Protein AF-A0A160PMU8-F1 (afdb_monomer)

Secondary structure (DSSP, 8-state):
-HHHHHHHHHTHHHHHHHHHHHHHTHHHHHHHHHHHHHHHHHHHHHHHHHHHHTTPPP-BS-------------TTTS-HHHHHHHHHHTHHHHHHHHHHHIIIIIIIIIISGGGG-HHHHHHHHHHHHHHHHHTTGGGTTTBHHHHHHHHHHHHHHHHHHHHH--THHHHHHHHHHHHHHHHHHHHHHHHHHHHHHHHHHHHHHHH------SS----------------------------

Mean predicted aligned error: 11.92 Å

Radius of gyration: 29.4 Å; Cα contacts (8 Å, |Δi|>4): 164; chains: 1; bounding box: 79×41×83 Å

Nearest PDB structures (foldseek):
  8omv-assembly1_A  TM=1.813E-01  e=9.917E+00  Homo sapiens

InterPro domains:
  IPR003675 CAAX prenyl protease 2/Lysostaphin resistance protein A-like domain [PF02517] (86-179)
  IPR052710 CAAX motif-specific protease [PTHR36435] (7-180)

Organism: NCBI:txid2506452

Structure (mmCIF, N/CA/C/O backbone):
data_AF-A0A160PMU8-F1
#
_entry.id   AF-A0A160PMU8-F1
#
loop_
_atom_site.group_PDB
_atom_site.id
_atom_site.type_symbol
_atom_site.label_atom_id
_atom_site.label_alt_id
_atom_site.label_comp_id
_atom_site.label_asym_id
_atom_site.label_entity_id
_atom_site.label_seq_id
_atom_site.pdbx_PDB_ins_code
_atom_site.Cartn_x
_atom_site.Cartn_y
_atom_site.Cartn_z
_atom_site.occupancy
_atom_site.B_iso_or_equiv
_atom_site.auth_seq_id
_atom_site.auth_comp_id
_atom_site.auth_asym_id
_atom_site.auth_atom_id
_atom_site.pdbx_PDB_model_num
ATOM 1 N N . MET A 1 1 ? 9.864 12.099 2.001 1.00 70.19 1 MET A N 1
ATOM 2 C CA . MET A 1 1 ? 10.488 11.255 3.054 1.00 70.19 1 MET A CA 1
ATOM 3 C C . MET A 1 1 ? 10.560 11.929 4.426 1.00 70.19 1 MET A C 1
ATOM 5 O O . MET A 1 1 ? 10.177 11.287 5.393 1.00 70.19 1 MET A O 1
ATOM 9 N N . ILE A 1 2 ? 10.971 13.202 4.538 1.00 81.88 2 ILE A N 1
ATOM 10 C CA . ILE A 1 2 ? 11.069 13.923 5.831 1.00 81.88 2 ILE A CA 1
ATOM 11 C C . ILE A 1 2 ? 9.730 13.950 6.590 1.00 81.88 2 ILE A C 1
ATOM 13 O O . ILE A 1 2 ? 9.675 13.537 7.745 1.00 81.88 2 ILE A O 1
ATOM 17 N N . ILE A 1 3 ? 8.638 14.343 5.921 1.00 83.06 3 ILE A N 1
ATOM 18 C CA . ILE A 1 3 ? 7.283 14.354 6.509 1.00 83.06 3 ILE A CA 1
ATOM 19 C C . ILE A 1 3 ? 6.892 12.959 7.018 1.00 83.06 3 ILE A C 1
ATOM 21 O O . ILE A 1 3 ? 6.375 12.823 8.122 1.00 83.06 3 ILE A O 1
ATOM 25 N N . GLY A 1 4 ? 7.209 11.911 6.252 1.00 80.75 4 GLY A N 1
ATOM 26 C CA . GLY A 1 4 ? 6.973 10.527 6.658 1.00 80.75 4 GLY A CA 1
ATOM 27 C C . GLY A 1 4 ? 7.723 10.138 7.925 1.00 80.75 4 GLY A C 1
ATOM 28 O O . GLY A 1 4 ? 7.126 9.571 8.835 1.00 80.75 4 GLY A O 1
ATOM 29 N N . GLY A 1 5 ? 9.003 10.505 8.025 1.00 84.81 5 GLY A N 1
ATOM 30 C CA . GLY A 1 5 ? 9.801 10.279 9.231 1.00 84.81 5 GLY A CA 1
ATOM 31 C C . GLY A 1 5 ? 9.221 10.982 10.460 1.00 84.81 5 GLY A C 1
ATOM 32 O O . GLY A 1 5 ? 9.112 10.370 11.522 1.00 84.81 5 GLY A O 1
ATOM 33 N N . ILE A 1 6 ? 8.775 12.233 10.302 1.00 87.50 6 ILE A N 1
ATOM 34 C CA . ILE A 1 6 ? 8.126 13.002 11.374 1.00 87.50 6 ILE A CA 1
ATOM 35 C C . ILE A 1 6 ? 6.829 12.318 11.821 1.00 87.50 6 ILE A C 1
ATOM 37 O O . ILE A 1 6 ? 6.622 12.117 13.016 1.00 87.50 6 ILE A O 1
ATOM 41 N N . LEU A 1 7 ? 5.969 11.913 10.882 1.00 86.06 7 LEU A N 1
ATOM 42 C CA . LEU A 1 7 ? 4.715 11.230 11.208 1.00 86.06 7 LEU A CA 1
ATOM 43 C C . LEU A 1 7 ? 4.971 9.887 11.904 1.00 86.06 7 LEU A C 1
ATOM 45 O O . LEU A 1 7 ? 4.382 9.618 12.949 1.00 86.06 7 LEU A O 1
ATOM 49 N N . ILE A 1 8 ? 5.900 9.071 11.405 1.00 85.69 8 ILE A N 1
ATOM 50 C CA . ILE A 1 8 ? 6.266 7.804 12.056 1.00 85.69 8 ILE A CA 1
ATOM 51 C C . ILE A 1 8 ? 6.760 8.049 13.486 1.00 85.69 8 ILE A C 1
ATOM 53 O O . ILE A 1 8 ? 6.377 7.314 14.398 1.00 85.69 8 ILE A O 1
ATOM 57 N N . TYR A 1 9 ? 7.565 9.092 13.705 1.00 90.06 9 TYR A N 1
ATOM 58 C CA . TYR A 1 9 ? 8.041 9.459 15.036 1.00 90.06 9 TYR A CA 1
ATOM 59 C C . TYR A 1 9 ? 6.891 9.863 15.973 1.00 90.06 9 TYR A C 1
ATOM 61 O O . TYR A 1 9 ? 6.779 9.319 17.074 1.00 90.06 9 TYR A O 1
ATOM 69 N N . LEU A 1 10 ? 5.997 10.751 15.527 1.00 90.38 10 LEU A N 1
ATOM 70 C CA . LEU A 1 10 ? 4.861 11.236 16.324 1.00 90.38 10 LEU A CA 1
ATOM 71 C C . LEU A 1 10 ? 3.881 10.114 16.696 1.00 90.38 10 LEU A C 1
ATOM 73 O O . LEU A 1 10 ? 3.391 10.061 17.825 1.00 90.38 10 LEU A O 1
ATOM 77 N N . TYR A 1 11 ? 3.620 9.190 15.771 1.00 89.69 11 TYR A N 1
ATOM 78 C CA . TYR A 1 11 ? 2.691 8.073 15.975 1.00 89.69 11 TYR A CA 1
ATOM 79 C C . TYR A 1 11 ? 3.385 6.782 16.457 1.00 89.69 11 TYR A C 1
ATOM 81 O O . TYR A 1 11 ? 2.743 5.736 16.597 1.00 89.69 11 TYR A O 1
ATOM 89 N N . ALA A 1 12 ? 4.678 6.839 16.800 1.00 88.75 12 ALA A N 1
ATOM 90 C CA . ALA A 1 12 ? 5.438 5.695 17.305 1.00 88.75 12 ALA A CA 1
ATOM 91 C C . ALA A 1 12 ? 4.804 4.999 18.532 1.00 88.75 12 ALA A C 1
ATOM 93 O O . ALA A 1 12 ? 4.843 3.765 18.584 1.00 88.75 12 ALA A O 1
ATOM 94 N N . PRO A 1 13 ? 4.196 5.699 19.518 1.00 91.19 13 PRO A N 1
ATOM 95 C CA . PRO A 1 13 ? 3.558 5.037 20.660 1.00 91.19 13 PRO A CA 1
ATOM 96 C C . PRO A 1 13 ? 2.402 4.109 20.257 1.00 91.19 13 PRO A C 1
ATOM 98 O O . PRO A 1 13 ? 2.319 2.983 20.758 1.00 91.19 13 PRO A O 1
ATOM 101 N N . MET A 1 14 ? 1.559 4.543 19.314 1.00 88.94 14 MET A N 1
ATOM 102 C CA . MET A 1 14 ? 0.464 3.738 18.759 1.00 88.94 14 MET A CA 1
ATOM 103 C C . MET A 1 14 ? 1.021 2.483 18.082 1.00 88.94 14 MET A C 1
ATOM 105 O O . MET A 1 14 ? 0.626 1.363 18.423 1.00 88.94 14 MET A O 1
ATOM 109 N N . PHE A 1 15 ? 2.004 2.643 17.190 1.00 88.56 15 PHE A N 1
ATOM 110 C CA . PHE A 1 15 ? 2.629 1.502 16.524 1.00 88.56 15 PHE A CA 1
ATOM 111 C C . PHE A 1 15 ? 3.263 0.533 17.520 1.00 88.56 15 PHE A C 1
ATOM 113 O O . PHE A 1 15 ? 3.082 -0.675 17.387 1.00 88.56 15 PHE A O 1
ATOM 120 N N . ARG A 1 16 ? 3.947 1.015 18.563 1.00 92.81 16 ARG A N 1
ATOM 121 C CA . ARG A 1 16 ? 4.521 0.142 19.601 1.00 92.81 16 ARG A CA 1
ATOM 122 C C . ARG A 1 16 ? 3.448 -0.674 20.325 1.00 92.81 16 ARG A C 1
ATOM 124 O O . ARG A 1 16 ? 3.696 -1.845 20.612 1.00 92.81 16 ARG A O 1
ATOM 131 N N . ARG A 1 17 ? 2.275 -0.097 20.612 1.00 91.88 17 ARG A N 1
ATOM 132 C CA . ARG A 1 17 ? 1.152 -0.819 21.237 1.00 91.88 17 ARG A CA 1
ATOM 133 C C . ARG A 1 17 ? 0.637 -1.930 20.321 1.00 91.88 17 ARG A C 1
ATOM 135 O O . ARG A 1 17 ? 0.584 -3.085 20.740 1.00 91.88 17 ARG A O 1
ATOM 142 N N . HIS A 1 18 ? 0.329 -1.601 19.070 1.00 90.81 18 HIS A N 1
ATOM 143 C CA . HIS A 1 18 ? -0.175 -2.566 18.089 1.00 90.81 18 HIS A CA 1
ATOM 144 C C . HIS A 1 18 ? 0.861 -3.656 17.757 1.00 90.81 18 HIS A C 1
ATOM 146 O O . HIS A 1 18 ? 0.508 -4.820 17.563 1.00 90.81 18 HIS A O 1
ATOM 152 N N . TRP A 1 19 ? 2.151 -3.308 17.773 1.00 92.81 19 TRP A N 1
ATOM 153 C CA . TRP A 1 19 ? 3.257 -4.239 17.540 1.00 92.81 19 TRP A CA 1
ATOM 154 C C . TRP A 1 19 ? 3.366 -5.289 18.643 1.00 92.81 19 TRP A C 1
ATOM 156 O O . TRP A 1 19 ? 3.600 -6.463 18.365 1.00 92.81 19 TRP A O 1
ATOM 166 N N . ARG A 1 20 ? 3.175 -4.898 19.911 1.00 93.56 20 ARG A N 1
ATOM 167 C CA . ARG A 1 20 ? 3.167 -5.857 21.028 1.00 93.56 20 ARG A CA 1
ATOM 168 C C . ARG A 1 20 ? 2.036 -6.874 20.877 1.00 93.56 20 ARG A C 1
ATOM 170 O O . ARG A 1 20 ? 2.296 -8.061 21.042 1.00 93.56 20 ARG A O 1
ATOM 177 N N . ALA A 1 21 ? 0.837 -6.425 20.500 1.00 90.19 21 ALA A N 1
ATOM 178 C CA . ALA A 1 21 ? -0.295 -7.314 20.236 1.00 90.19 21 ALA A CA 1
ATOM 179 C C . ALA A 1 21 ? -0.007 -8.272 19.064 1.00 90.19 21 ALA A C 1
ATOM 181 O O . ALA A 1 21 ? -0.226 -9.476 19.173 1.00 90.19 21 ALA A O 1
ATOM 182 N N . LEU A 1 22 ? 0.586 -7.763 17.978 1.00 91.31 22 LEU A N 1
ATOM 183 C CA . LEU A 1 22 ? 1.010 -8.580 16.836 1.00 91.31 22 LEU A CA 1
ATOM 184 C C . LEU A 1 22 ? 2.014 -9.671 17.258 1.00 91.31 22 LEU A C 1
ATOM 186 O O . LEU A 1 22 ? 1.879 -10.835 16.882 1.00 91.31 22 LEU A O 1
ATOM 190 N N . LYS A 1 23 ? 3.003 -9.315 18.092 1.00 92.94 23 LYS A N 1
ATOM 191 C CA . LYS A 1 23 ? 4.029 -10.251 18.582 1.00 92.94 23 LYS A CA 1
ATOM 192 C C . LYS A 1 23 ? 3.492 -11.361 19.477 1.00 92.94 23 LYS A C 1
ATOM 194 O O . LYS A 1 23 ? 4.193 -12.361 19.618 1.00 92.94 23 LYS A O 1
ATOM 199 N N . GLN A 1 24 ? 2.335 -11.185 20.105 1.00 91.31 24 GLN A N 1
ATOM 200 C CA . GLN A 1 24 ? 1.717 -12.222 20.934 1.00 91.31 24 GLN A CA 1
ATOM 201 C C . GLN A 1 24 ? 1.036 -13.296 20.076 1.00 91.31 24 GLN A C 1
ATOM 203 O O . GLN A 1 24 ? 0.979 -14.453 20.476 1.00 91.31 24 GLN A O 1
ATOM 208 N N . ALA A 1 25 ? 0.596 -12.945 18.865 1.00 91.44 25 ALA A N 1
ATOM 209 C CA . ALA A 1 25 ? -0.113 -13.838 17.952 1.00 91.44 25 ALA A CA 1
ATOM 210 C C . ALA A 1 25 ? 0.603 -13.977 16.595 1.00 91.44 25 ALA A C 1
ATOM 212 O O . ALA A 1 25 ? -0.048 -13.955 15.553 1.00 91.44 25 ALA A O 1
ATOM 213 N N . ARG A 1 26 ? 1.940 -14.130 16.598 1.00 92.44 26 ARG A N 1
ATOM 214 C CA . ARG A 1 26 ? 2.779 -14.043 15.381 1.00 92.44 26 ARG A CA 1
ATOM 215 C C . ARG A 1 26 ? 2.293 -14.921 14.239 1.00 92.44 26 ARG A C 1
ATOM 217 O O . ARG A 1 26 ? 2.150 -14.415 13.142 1.00 92.44 26 ARG A O 1
ATOM 224 N N . LEU A 1 27 ? 1.993 -16.197 14.488 1.00 93.56 27 LEU A N 1
ATOM 225 C CA . LEU A 1 27 ? 1.575 -17.108 13.418 1.00 93.56 27 LEU A CA 1
ATOM 226 C C . LEU A 1 27 ? 0.247 -16.674 12.787 1.00 93.56 27 LEU A C 1
ATOM 228 O O . LEU A 1 27 ? 0.159 -16.542 11.572 1.00 93.56 27 LEU A O 1
ATOM 232 N N . LYS A 1 28 ? -0.767 -16.392 13.616 1.00 92.88 28 LYS A N 1
ATOM 233 C CA . LYS A 1 28 ? -2.076 -15.914 13.144 1.00 92.88 28 LYS A CA 1
ATOM 234 C C . LYS A 1 28 ? -1.937 -14.592 12.391 1.00 92.88 28 LYS A C 1
ATOM 236 O O . LYS A 1 28 ? -2.532 -14.428 11.334 1.00 92.88 28 LYS A O 1
ATOM 241 N N . ALA A 1 29 ? -1.120 -13.679 12.912 1.00 93.62 29 ALA A N 1
ATOM 242 C CA . ALA A 1 29 ? -0.837 -12.398 12.284 1.00 93.62 29 ALA A CA 1
ATOM 243 C C . ALA A 1 29 ? -0.113 -12.560 10.940 1.00 93.62 29 ALA A C 1
ATOM 245 O O . ALA A 1 29 ? -0.514 -11.936 9.968 1.00 93.62 29 ALA A O 1
ATOM 246 N N . THR A 1 30 ? 0.908 -13.415 10.856 1.00 94.69 30 THR A N 1
ATOM 247 C CA . THR A 1 30 ? 1.642 -13.686 9.613 1.00 94.69 30 THR A CA 1
ATOM 248 C C . THR A 1 30 ? 0.736 -14.311 8.562 1.00 94.69 30 THR A C 1
ATOM 250 O O . THR A 1 30 ? 0.715 -13.830 7.433 1.00 94.69 30 THR A O 1
ATOM 253 N N . VAL A 1 31 ? -0.050 -15.329 8.927 1.00 96.25 31 VAL A N 1
ATOM 254 C CA . VAL A 1 31 ? -1.027 -15.940 8.012 1.00 96.25 31 VAL A CA 1
ATOM 255 C C . VAL A 1 31 ? -2.011 -14.888 7.517 1.00 96.25 31 VAL A C 1
ATOM 257 O O . VAL A 1 31 ? -2.265 -14.811 6.321 1.00 96.25 31 VAL A O 1
ATOM 260 N N . LEU A 1 32 ? -2.514 -14.039 8.414 1.00 96.00 32 LEU A N 1
ATOM 261 C CA . LEU A 1 32 ? -3.456 -12.996 8.043 1.00 96.00 32 LEU A CA 1
ATOM 262 C C . LEU A 1 32 ? -2.838 -11.933 7.126 1.00 96.00 32 LEU A C 1
ATOM 264 O O . LEU A 1 32 ? -3.484 -11.507 6.177 1.00 96.00 32 LEU A O 1
ATOM 268 N N . VAL A 1 33 ? -1.591 -11.531 7.371 1.00 96.94 33 VAL A N 1
ATOM 269 C CA . VAL A 1 33 ? -0.872 -10.583 6.510 1.00 96.94 33 VAL A CA 1
ATOM 270 C C . VAL A 1 33 ? -0.660 -11.166 5.114 1.00 96.94 33 VAL A C 1
ATOM 272 O O . VAL A 1 33 ? -0.931 -10.490 4.126 1.00 96.94 33 VAL A O 1
ATOM 275 N N . VAL A 1 34 ? -0.216 -12.421 5.014 1.00 96.94 34 VAL A N 1
ATOM 276 C CA . VAL A 1 34 ? 0.025 -13.072 3.717 1.00 96.94 34 VAL A CA 1
ATOM 277 C C . VAL A 1 34 ? -1.290 -13.303 2.974 1.00 96.94 34 VAL A C 1
ATOM 279 O O . VAL A 1 34 ? -1.419 -12.898 1.821 1.00 96.94 34 VAL A O 1
ATOM 282 N N . ALA A 1 35 ? -2.290 -13.891 3.635 1.00 96.94 35 ALA A N 1
ATOM 283 C CA . ALA A 1 35 ? -3.609 -14.112 3.046 1.00 96.94 35 ALA A CA 1
ATOM 284 C C . ALA A 1 35 ? -4.276 -12.789 2.649 1.00 96.94 35 ALA A C 1
ATOM 286 O O . ALA A 1 35 ? -4.898 -12.699 1.597 1.00 96.94 35 ALA A O 1
ATOM 287 N N . GLY A 1 36 ? -4.102 -11.750 3.463 1.00 96.56 36 GLY A N 1
ATOM 288 C CA . GLY A 1 36 ? -4.593 -10.411 3.190 1.00 96.56 36 GLY A CA 1
ATOM 289 C C . GLY A 1 36 ? -3.922 -9.752 1.985 1.00 96.56 36 GLY A C 1
ATOM 290 O O . GLY A 1 36 ? -4.615 -9.150 1.171 1.00 96.56 36 GLY A O 1
ATOM 291 N N . ALA A 1 37 ? -2.604 -9.898 1.826 1.00 96.44 37 ALA A N 1
ATOM 292 C CA . ALA A 1 37 ? -1.881 -9.399 0.654 1.00 96.44 37 ALA A CA 1
ATOM 293 C C . ALA A 1 37 ? -2.289 -10.137 -0.633 1.00 96.44 37 ALA A C 1
ATOM 295 O O . ALA A 1 37 ? -2.508 -9.506 -1.665 1.00 96.44 37 ALA A O 1
ATOM 296 N N . ILE A 1 38 ? -2.468 -11.461 -0.563 1.00 96.88 38 ILE A N 1
ATOM 297 C CA . ILE A 1 38 ? -3.018 -12.252 -1.676 1.00 96.88 38 ILE A CA 1
ATOM 298 C C . ILE A 1 38 ? -4.448 -11.791 -1.993 1.00 96.88 38 ILE A C 1
ATOM 300 O O . ILE A 1 38 ? -4.779 -11.555 -3.151 1.00 96.88 38 ILE A O 1
ATOM 304 N N . GLY A 1 39 ? -5.282 -11.606 -0.967 1.00 96.88 39 GLY A N 1
ATOM 305 C CA . GLY A 1 39 ? -6.641 -11.090 -1.110 1.00 96.88 39 GLY A CA 1
ATOM 306 C C . GLY A 1 39 ? -6.680 -9.712 -1.770 1.00 96.88 39 GLY A C 1
ATOM 307 O O . GLY A 1 39 ? -7.529 -9.477 -2.624 1.00 96.88 39 GLY A O 1
ATOM 308 N N . LEU A 1 40 ? -5.729 -8.831 -1.446 1.00 96.38 40 LEU A N 1
ATOM 309 C CA . LEU A 1 40 ? -5.592 -7.515 -2.071 1.00 96.38 40 LEU A CA 1
ATOM 310 C C . LEU A 1 40 ? -5.356 -7.633 -3.581 1.00 96.38 40 LEU A C 1
ATOM 312 O O . LEU A 1 40 ? -6.044 -6.980 -4.362 1.00 96.38 40 LEU A O 1
ATOM 316 N N . GLN A 1 41 ? -4.437 -8.512 -3.988 1.00 96.00 41 GLN A N 1
ATOM 317 C CA . GLN A 1 41 ? -4.166 -8.784 -5.400 1.00 96.00 41 GLN A CA 1
ATOM 318 C C . GLN A 1 41 ? -5.379 -9.383 -6.111 1.00 96.00 41 GLN A C 1
ATOM 320 O O . GLN A 1 41 ? -5.746 -8.921 -7.187 1.00 96.00 41 GLN A O 1
ATOM 325 N N . ILE A 1 42 ? -6.052 -10.355 -5.493 1.00 97.38 42 ILE A N 1
ATOM 326 C CA . ILE A 1 42 ? -7.264 -10.965 -6.055 1.00 97.38 42 ILE A CA 1
ATOM 327 C C . ILE A 1 42 ? -8.354 -9.911 -6.271 1.00 97.38 42 ILE A C 1
ATOM 329 O O . ILE A 1 42 ? -8.932 -9.852 -7.353 1.00 97.38 42 ILE A O 1
ATOM 333 N N . VAL A 1 43 ? -8.614 -9.051 -5.281 1.00 97.81 43 VAL A N 1
ATOM 334 C CA . VAL A 1 43 ? -9.616 -7.980 -5.396 1.00 97.81 43 VAL A CA 1
ATOM 335 C C . VAL A 1 43 ? -9.274 -7.032 -6.542 1.00 97.81 43 VAL A C 1
ATOM 337 O O . VAL A 1 43 ? -10.142 -6.742 -7.362 1.00 97.81 43 VAL A O 1
ATOM 340 N N . ILE A 1 44 ? -8.018 -6.591 -6.641 1.00 95.44 44 ILE A N 1
ATOM 341 C CA . ILE A 1 44 ? -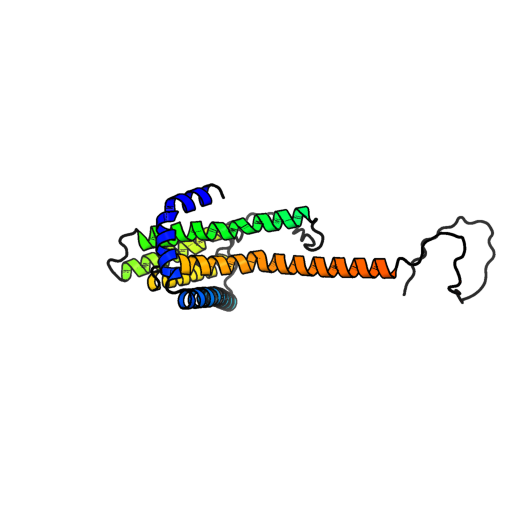7.576 -5.703 -7.724 1.00 95.44 44 ILE A CA 1
ATOM 342 C C . ILE A 1 44 ? -7.792 -6.366 -9.091 1.00 95.44 44 ILE A C 1
ATOM 344 O O . ILE A 1 44 ? -8.325 -5.724 -9.994 1.00 95.44 44 ILE A O 1
ATOM 348 N N . GLN A 1 45 ? -7.420 -7.639 -9.242 1.00 96.81 45 GLN A N 1
ATOM 349 C CA . GLN A 1 45 ? -7.569 -8.365 -10.507 1.00 96.81 45 GLN A CA 1
ATOM 350 C C . GLN A 1 45 ? -9.035 -8.595 -10.881 1.00 96.81 45 GLN A C 1
ATOM 352 O O . GLN A 1 45 ? -9.399 -8.430 -12.041 1.00 96.81 45 GLN A O 1
ATOM 357 N N . ILE A 1 46 ? -9.894 -8.920 -9.909 1.00 97.94 46 ILE A N 1
ATOM 358 C CA . ILE A 1 46 ? -11.335 -9.074 -10.146 1.00 97.94 46 ILE A CA 1
ATOM 359 C C . ILE A 1 46 ? -11.942 -7.751 -10.605 1.00 97.94 46 ILE A C 1
ATOM 361 O O . ILE A 1 46 ? -12.673 -7.731 -11.589 1.00 97.94 46 ILE A O 1
ATOM 365 N N . VAL A 1 47 ? -11.639 -6.643 -9.922 1.00 97.44 47 VAL A N 1
ATOM 366 C CA . VAL A 1 47 ? -12.189 -5.330 -10.288 1.00 97.44 47 VAL A CA 1
ATOM 367 C C . VAL A 1 47 ? -11.736 -4.927 -11.689 1.00 97.44 47 VAL A C 1
ATOM 369 O O . VAL A 1 47 ? -12.570 -4.499 -12.481 1.00 97.44 47 VAL A O 1
ATOM 372 N N . ARG A 1 48 ? -10.456 -5.137 -12.026 1.00 95.12 48 ARG A N 1
ATOM 373 C CA . ARG A 1 48 ? -9.940 -4.911 -13.386 1.00 95.12 48 ARG A CA 1
ATOM 374 C C . ARG A 1 48 ? -10.678 -5.766 -14.417 1.00 95.12 48 ARG A C 1
ATOM 376 O O . ARG A 1 48 ? -11.226 -5.219 -15.361 1.00 95.12 48 ARG A O 1
ATOM 383 N N . ALA A 1 49 ? -10.801 -7.072 -14.179 1.00 96.31 49 ALA A N 1
ATOM 384 C CA . ALA A 1 49 ? -11.501 -7.978 -15.089 1.00 96.31 49 ALA A CA 1
ATOM 385 C C . ALA A 1 49 ? -12.980 -7.599 -15.291 1.00 96.31 49 ALA A C 1
ATOM 387 O O . ALA A 1 49 ? -13.499 -7.701 -16.400 1.00 96.31 49 ALA A O 1
ATOM 388 N N . VAL A 1 50 ? -13.662 -7.141 -14.236 1.00 96.94 50 VAL A N 1
ATOM 389 C CA . VAL A 1 50 ? -15.044 -6.645 -14.328 1.00 96.94 50 VAL A CA 1
ATOM 390 C C . VAL A 1 50 ? -15.106 -5.363 -15.154 1.00 96.94 50 VAL A C 1
ATOM 392 O O . VAL A 1 50 ? -15.975 -5.241 -16.010 1.00 96.94 50 VAL A O 1
ATOM 395 N N . MET A 1 51 ? -14.196 -4.416 -14.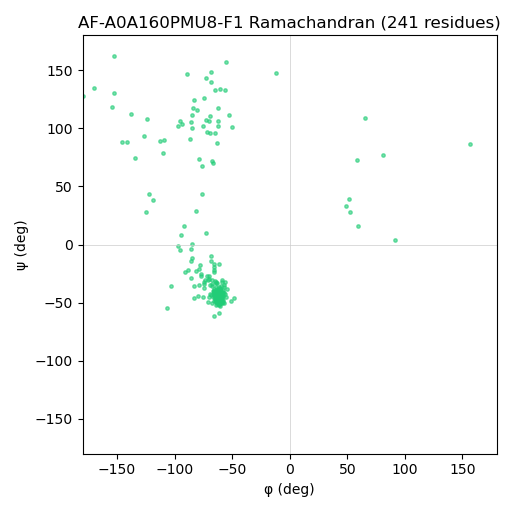930 1.00 95.25 51 MET A N 1
ATOM 396 C CA . MET A 1 51 ? -14.143 -3.175 -15.707 1.00 95.25 51 MET A CA 1
ATOM 397 C C . MET A 1 51 ? -13.855 -3.431 -17.189 1.00 95.25 51 MET A C 1
ATOM 399 O O . MET A 1 51 ? -14.528 -2.849 -18.039 1.00 95.25 51 MET A O 1
ATOM 403 N N . ASP A 1 52 ? -12.928 -4.340 -17.491 1.00 93.75 52 ASP A N 1
ATOM 404 C CA . ASP A 1 52 ? -12.602 -4.750 -18.859 1.00 93.75 52 ASP A CA 1
ATOM 405 C C . ASP A 1 52 ? -13.812 -5.415 -19.534 1.00 93.75 52 ASP A C 1
ATOM 407 O O . ASP A 1 52 ? -14.155 -5.092 -20.672 1.00 93.75 52 ASP A O 1
ATOM 411 N N . ALA A 1 53 ? -14.522 -6.294 -18.816 1.00 95.38 53 ALA A N 1
ATOM 412 C CA . ALA A 1 53 ? -15.747 -6.930 -19.305 1.00 95.38 53 ALA A CA 1
ATOM 413 C C . ALA A 1 53 ? -16.883 -5.922 -19.558 1.00 95.38 53 ALA A C 1
ATOM 415 O O . ALA A 1 53 ? -17.692 -6.117 -20.464 1.00 95.38 53 ALA A O 1
ATOM 416 N N . LEU A 1 54 ? -16.932 -4.843 -18.775 1.00 95.06 54 LEU A N 1
ATOM 417 C CA . LEU A 1 54 ? -17.872 -3.733 -18.943 1.00 95.06 54 LEU A CA 1
ATOM 418 C C . LEU A 1 54 ? -17.390 -2.680 -19.953 1.00 95.06 54 LEU A C 1
ATOM 420 O O . LEU A 1 54 ? -18.101 -1.700 -20.169 1.00 95.06 54 LEU A O 1
ATOM 424 N N . GLN A 1 55 ? -16.214 -2.873 -20.563 1.00 93.69 55 GLN A N 1
ATOM 425 C CA . GLN A 1 55 ? -15.602 -1.943 -21.516 1.00 93.69 55 GLN A CA 1
ATOM 426 C C . GLN A 1 55 ? -15.529 -0.511 -20.966 1.00 93.69 55 GLN A C 1
ATOM 428 O O . GLN A 1 55 ? -15.782 0.455 -21.688 1.00 93.69 55 GLN A O 1
ATOM 433 N N . VAL A 1 56 ? -15.216 -0.369 -19.672 1.00 90.00 56 VAL A N 1
ATOM 434 C CA . VAL A 1 56 ? -15.088 0.948 -19.037 1.00 90.00 56 VAL A CA 1
ATOM 435 C C . VAL A 1 56 ? -13.941 1.700 -19.724 1.00 90.00 56 VAL A C 1
ATOM 437 O O . VAL A 1 56 ? -12.805 1.229 -19.667 1.00 90.00 56 VAL A O 1
ATOM 440 N N . PRO A 1 57 ? -14.203 2.840 -20.389 1.00 86.81 57 PRO A N 1
ATOM 441 C CA . PRO A 1 57 ? -13.155 3.583 -21.074 1.00 86.81 57 PRO A CA 1
ATOM 442 C C . PRO A 1 57 ? -12.185 4.188 -20.056 1.00 86.81 57 PRO A C 1
ATOM 444 O O . PRO A 1 57 ? -12.591 4.580 -18.959 1.00 86.81 57 PRO A O 1
ATOM 447 N N . SER A 1 58 ? -10.912 4.309 -20.435 1.00 82.12 58 SER A N 1
ATOM 448 C CA . SER A 1 58 ? -9.967 5.125 -19.677 1.00 82.12 58 SER A CA 1
ATOM 449 C C . SER A 1 58 ? -10.405 6.587 -19.738 1.00 82.12 58 SER A C 1
ATOM 451 O O . SER A 1 58 ? -10.772 7.114 -20.791 1.00 82.12 58 SER A O 1
ATOM 453 N N . THR A 1 59 ? -10.410 7.246 -18.586 1.00 83.38 59 THR A N 1
ATOM 454 C CA . THR A 1 59 ? -10.883 8.627 -18.454 1.00 83.38 59 THR A CA 1
ATOM 455 C C . THR A 1 59 ? -9.791 9.437 -17.789 1.00 83.38 59 THR A C 1
ATOM 457 O O . THR A 1 59 ? -9.704 9.478 -16.560 1.00 83.38 59 THR A O 1
ATOM 460 N N . ASN A 1 60 ? -8.954 10.069 -18.608 1.00 82.56 60 ASN A N 1
ATOM 461 C CA . ASN A 1 60 ? -7.882 10.935 -18.137 1.00 82.56 60 ASN A CA 1
ATOM 462 C C . ASN A 1 60 ? -8.448 12.316 -17.792 1.00 82.56 60 ASN A C 1
ATOM 464 O O . ASN A 1 60 ? -8.948 13.028 -18.660 1.00 82.56 60 ASN A O 1
ATOM 468 N N . LEU A 1 61 ? -8.378 12.695 -16.515 1.00 77.75 61 LEU A N 1
ATOM 469 C CA . LEU A 1 61 ? -8.748 14.037 -16.044 1.00 77.75 61 LEU A CA 1
ATOM 470 C C . LEU A 1 61 ? -7.748 15.111 -16.490 1.00 77.75 61 LEU A C 1
ATOM 472 O O . LEU A 1 61 ? -8.113 16.279 -16.608 1.00 77.75 61 LEU A O 1
ATOM 476 N N . PHE A 1 62 ? -6.495 14.718 -16.716 1.00 74.06 62 PHE A N 1
ATOM 477 C CA . PHE A 1 62 ? -5.417 15.594 -17.152 1.00 74.06 62 PHE A CA 1
ATOM 478 C C . PHE A 1 62 ? -5.050 15.240 -18.592 1.00 74.06 62 PHE A C 1
ATOM 480 O O . PHE A 1 62 ? -4.070 14.548 -18.839 1.00 74.06 62 PHE A O 1
ATOM 487 N N . ASP A 1 63 ? -5.850 15.695 -19.555 1.00 65.00 63 ASP A N 1
ATOM 488 C CA . ASP A 1 63 ? -5.498 15.594 -20.976 1.00 65.00 63 ASP A CA 1
ATOM 489 C C . ASP A 1 63 ? -4.448 16.665 -21.321 1.00 65.00 63 ASP A C 1
ATOM 491 O O . ASP A 1 63 ? -4.716 17.668 -21.985 1.00 65.00 63 ASP A O 1
ATOM 495 N N . LEU A 1 64 ? -3.242 16.510 -20.765 1.00 64.81 64 LEU A N 1
ATOM 496 C CA . LEU A 1 64 ? -2.063 17.175 -21.298 1.00 64.81 64 LEU A CA 1
ATOM 497 C C . LEU A 1 64 ? -1.522 16.280 -22.407 1.00 64.81 64 LEU A C 1
ATOM 499 O O . LEU A 1 64 ? -0.892 15.258 -22.149 1.00 64.81 64 LEU A O 1
ATOM 503 N N . THR A 1 65 ? -1.743 16.694 -23.651 1.00 55.22 65 THR A N 1
ATOM 504 C CA . THR A 1 65 ? -1.102 16.118 -24.834 1.00 55.22 65 THR A CA 1
ATOM 505 C C . THR A 1 65 ? 0.399 16.427 -24.817 1.00 55.22 65 THR A C 1
ATOM 507 O O . THR A 1 65 ? 0.886 17.259 -25.585 1.00 55.22 65 THR A O 1
ATOM 510 N N . THR A 1 66 ? 1.159 15.795 -23.928 1.00 57.31 66 THR A N 1
ATOM 511 C CA . THR A 1 66 ? 2.611 15.695 -24.064 1.00 57.31 66 THR A CA 1
ATOM 512 C C . THR A 1 66 ? 2.896 14.495 -24.949 1.00 57.31 66 THR A C 1
ATOM 514 O O . THR A 1 66 ? 2.846 13.344 -24.521 1.00 57.31 66 THR A O 1
ATOM 517 N N . THR A 1 67 ? 3.165 14.769 -26.225 1.00 49.28 67 THR A N 1
ATOM 518 C CA . THR A 1 67 ? 3.795 13.826 -27.152 1.00 49.28 67 THR A CA 1
ATOM 519 C C . THR A 1 67 ? 5.234 13.574 -26.709 1.00 49.28 67 THR A C 1
ATOM 521 O O . THR A 1 67 ? 6.178 14.025 -27.355 1.00 49.28 67 THR A O 1
ATOM 524 N N . ASP A 1 68 ? 5.408 12.878 -25.592 1.00 55.75 68 ASP A N 1
ATOM 525 C CA . ASP A 1 68 ? 6.708 12.370 -25.196 1.00 55.75 68 ASP A CA 1
ATOM 526 C C . ASP A 1 68 ? 6.900 11.033 -25.900 1.00 55.75 68 ASP A C 1
ATOM 528 O O . ASP A 1 68 ? 6.210 10.045 -25.642 1.00 55.75 68 ASP A O 1
ATOM 532 N N . SER A 1 69 ? 7.832 11.005 -26.853 1.00 57.22 69 SER A N 1
ATOM 533 C CA . SER A 1 69 ? 8.341 9.752 -27.393 1.00 57.22 69 SER A CA 1
ATOM 534 C C . SER A 1 69 ? 8.792 8.894 -26.213 1.00 57.22 69 SER A C 1
ATOM 536 O O . SER A 1 69 ? 9.759 9.251 -25.536 1.00 57.22 69 SER A O 1
ATOM 538 N N . VAL A 1 70 ? 8.080 7.794 -25.956 1.00 59.19 70 VAL A N 1
ATOM 539 C CA . VAL A 1 70 ? 8.402 6.834 -24.899 1.00 59.19 70 VAL A CA 1
ATOM 540 C C . VAL A 1 70 ? 9.756 6.213 -25.231 1.00 59.19 70 VAL A C 1
ATOM 542 O O . VAL A 1 70 ? 9.855 5.180 -25.895 1.00 59.19 70 VAL A O 1
ATOM 545 N N . TYR A 1 71 ? 10.829 6.866 -24.790 1.00 57.81 71 TYR A N 1
ATOM 546 C CA . TYR A 1 71 ? 12.130 6.236 -24.692 1.00 57.81 71 TYR A CA 1
ATOM 547 C C . TYR A 1 71 ? 11.946 5.114 -23.680 1.00 57.81 71 TYR A C 1
ATOM 549 O O . TYR A 1 71 ? 11.754 5.367 -22.495 1.00 57.81 71 TYR A O 1
ATOM 557 N N . SER A 1 72 ? 11.913 3.878 -24.168 1.00 62.62 72 SER A N 1
ATOM 558 C CA . SER A 1 72 ? 11.939 2.685 -23.331 1.00 62.62 72 SER A CA 1
ATOM 559 C C . SER A 1 72 ? 13.413 2.376 -23.088 1.00 62.62 72 SER A C 1
ATOM 561 O O . SER A 1 72 ? 14.024 1.725 -23.939 1.00 62.62 72 SER A O 1
ATOM 563 N N . PRO A 1 73 ? 14.042 2.901 -22.015 1.00 66.50 73 PRO A N 1
ATOM 564 C CA . PRO A 1 73 ? 15.426 2.572 -21.730 1.00 66.50 73 PRO A CA 1
ATOM 565 C C . PRO A 1 73 ? 15.541 1.057 -21.613 1.00 66.50 73 PRO A C 1
ATOM 567 O O . PRO A 1 73 ? 14.750 0.427 -20.909 1.00 66.50 73 PRO A O 1
ATOM 570 N N . ASP A 1 74 ? 16.539 0.470 -22.271 1.00 75.75 74 ASP A N 1
ATOM 571 C CA . ASP A 1 74 ? 16.889 -0.916 -22.004 1.00 75.75 74 ASP A CA 1
ATOM 572 C C . ASP A 1 74 ? 17.336 -1.018 -20.537 1.00 75.75 74 ASP A C 1
ATOM 574 O O . ASP A 1 74 ? 18.444 -0.626 -20.153 1.00 75.75 74 ASP A O 1
ATOM 578 N N . LEU A 1 75 ? 16.430 -1.527 -19.700 1.00 74.12 75 LEU A N 1
ATOM 579 C CA . LEU A 1 75 ? 16.605 -1.678 -18.260 1.00 74.12 75 LEU A CA 1
ATOM 580 C C . LEU A 1 75 ? 17.780 -2.606 -17.925 1.00 74.12 75 LEU A C 1
ATOM 582 O O . LEU A 1 75 ? 18.269 -2.575 -16.793 1.00 74.12 75 LEU A O 1
ATOM 586 N N . THR A 1 76 ? 18.273 -3.409 -18.873 1.00 73.94 76 THR A N 1
ATOM 587 C CA . THR A 1 76 ? 19.467 -4.247 -18.686 1.00 73.94 76 THR A CA 1
ATOM 588 C C . THR A 1 76 ? 20.771 -3.468 -18.881 1.00 73.94 76 THR A C 1
ATOM 590 O O . THR A 1 76 ? 21.772 -3.809 -18.252 1.00 73.94 76 THR A O 1
ATOM 593 N N . MET A 1 77 ? 20.732 -2.352 -19.617 1.00 74.75 77 MET A N 1
ATOM 594 C CA . MET A 1 77 ? 21.892 -1.521 -19.971 1.00 74.75 77 MET A CA 1
ATOM 595 C C . MET A 1 77 ? 22.091 -0.299 -19.057 1.00 74.75 77 MET A C 1
ATOM 597 O O . MET A 1 77 ? 23.059 0.444 -19.211 1.00 74.75 77 MET A O 1
ATOM 601 N N . ILE A 1 78 ? 21.210 -0.074 -18.072 1.00 83.56 78 ILE A N 1
ATOM 602 C CA . ILE A 1 78 ? 21.407 0.994 -17.072 1.00 83.56 78 ILE A CA 1
ATOM 603 C C . ILE A 1 78 ? 22.707 0.730 -16.297 1.00 83.56 78 ILE A C 1
ATOM 605 O O . ILE A 1 78 ? 22.932 -0.386 -15.824 1.00 83.56 78 ILE A O 1
ATOM 609 N N . SER A 1 79 ? 23.538 1.754 -16.108 1.00 88.62 79 SER A N 1
ATOM 610 C CA . SER A 1 79 ? 24.764 1.659 -15.304 1.00 88.62 79 SER A CA 1
ATOM 611 C C . SER A 1 79 ? 24.490 1.154 -13.879 1.00 88.62 79 SER A C 1
ATOM 613 O O . SER A 1 79 ? 23.387 1.303 -13.352 1.00 88.62 79 SER A O 1
ATOM 615 N N . SER A 1 80 ? 25.495 0.590 -13.203 1.00 86.94 80 SER A N 1
ATOM 616 C CA . SER A 1 80 ? 25.348 0.145 -11.806 1.00 86.94 80 SER A CA 1
ATOM 617 C C . SER A 1 80 ? 24.911 1.279 -10.872 1.00 86.94 80 SER A C 1
ATOM 619 O O . SER A 1 80 ? 24.110 1.059 -9.966 1.00 86.94 80 SER A O 1
ATOM 621 N N . VAL A 1 81 ? 25.382 2.506 -11.132 1.00 90.44 81 VAL A N 1
ATOM 622 C CA . VAL A 1 81 ? 24.950 3.712 -10.410 1.00 90.44 81 VAL A CA 1
ATOM 623 C C . VAL A 1 81 ? 23.470 3.997 -10.674 1.00 90.44 81 VAL A C 1
ATOM 625 O O . VAL A 1 81 ? 22.718 4.205 -9.727 1.00 90.44 81 VAL A O 1
ATOM 628 N N . GLY A 1 82 ? 23.021 3.942 -11.932 1.00 89.56 82 GLY A N 1
ATOM 629 C CA . GLY A 1 82 ? 21.608 4.136 -12.269 1.00 89.56 82 GLY A CA 1
ATOM 630 C C . GLY A 1 82 ? 20.700 3.058 -11.666 1.00 89.56 82 GLY A C 1
ATOM 631 O O . GLY A 1 82 ? 19.629 3.375 -11.153 1.00 89.56 82 GLY A O 1
ATOM 632 N N . PHE A 1 83 ? 21.151 1.801 -11.633 1.00 88.62 83 PHE A N 1
ATOM 633 C CA . PHE A 1 83 ? 20.431 0.714 -10.967 1.00 88.62 83 PHE A CA 1
ATOM 634 C C . PHE A 1 83 ? 20.309 0.949 -9.454 1.00 88.62 83 PHE A C 1
ATOM 636 O O . PHE A 1 83 ? 19.227 0.784 -8.892 1.00 88.62 83 PHE A O 1
ATOM 643 N N . ALA A 1 84 ? 21.384 1.397 -8.796 1.00 90.31 84 ALA A N 1
ATOM 644 C CA . ALA A 1 84 ? 21.361 1.734 -7.373 1.00 90.31 84 ALA A CA 1
ATOM 645 C C . ALA A 1 84 ? 20.421 2.914 -7.065 1.00 90.31 84 ALA A C 1
ATOM 647 O O . ALA A 1 84 ? 19.662 2.857 -6.097 1.00 90.31 84 ALA A O 1
ATOM 648 N N . LEU A 1 85 ? 20.421 3.955 -7.904 1.00 91.56 85 LEU A N 1
ATOM 649 C CA . LEU A 1 85 ? 19.506 5.094 -7.767 1.00 91.56 85 LEU A CA 1
ATOM 650 C C . LEU A 1 85 ? 18.042 4.680 -7.959 1.00 91.56 85 LEU A C 1
ATOM 652 O O . LEU A 1 85 ? 17.182 5.108 -7.191 1.00 91.56 85 LEU A O 1
ATOM 656 N N . MET A 1 86 ? 17.758 3.805 -8.926 1.00 88.81 86 MET A N 1
ATOM 657 C CA . MET A 1 86 ? 16.420 3.249 -9.129 1.00 88.81 86 MET A CA 1
ATOM 658 C C . MET A 1 86 ? 15.970 2.419 -7.916 1.00 88.81 86 MET A C 1
ATOM 660 O O . MET A 1 86 ? 14.860 2.607 -7.421 1.00 88.81 86 MET A O 1
ATOM 664 N N . ALA A 1 87 ? 16.842 1.559 -7.379 1.00 90.06 87 ALA A N 1
ATOM 665 C CA . ALA A 1 87 ? 16.55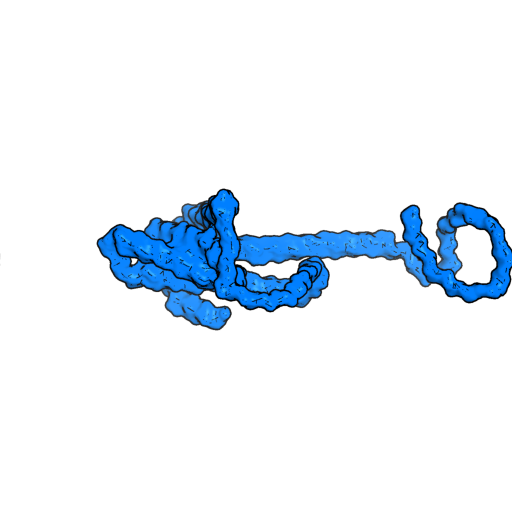6 0.794 -6.165 1.00 90.06 87 ALA A CA 1
ATOM 666 C C . ALA A 1 87 ? 16.283 1.701 -4.954 1.00 90.06 87 ALA A C 1
ATOM 668 O O . ALA A 1 87 ? 15.357 1.442 -4.184 1.00 90.06 87 ALA A O 1
ATOM 669 N N . PHE A 1 88 ? 17.039 2.792 -4.814 1.00 90.62 88 PHE A N 1
ATOM 670 C CA . PHE A 1 88 ? 16.797 3.798 -3.784 1.00 90.62 88 PHE A CA 1
ATOM 671 C C . PHE A 1 88 ? 15.442 4.498 -3.970 1.00 90.62 88 PHE A C 1
ATOM 673 O O . PHE A 1 88 ? 14.687 4.631 -3.006 1.00 90.62 88 PHE A O 1
ATOM 680 N N . ALA A 1 89 ? 15.087 4.885 -5.199 1.00 89.31 89 ALA A N 1
ATOM 681 C CA . ALA A 1 89 ? 13.795 5.505 -5.498 1.00 89.31 89 ALA A CA 1
ATOM 682 C C . ALA A 1 89 ? 12.608 4.591 -5.130 1.00 89.31 89 ALA A C 1
ATOM 684 O O . ALA A 1 89 ? 11.598 5.067 -4.602 1.00 89.31 89 ALA A O 1
ATOM 685 N N . MET A 1 90 ? 12.758 3.272 -5.301 1.00 89.81 90 MET A N 1
ATOM 686 C CA . MET A 1 90 ? 11.747 2.272 -4.927 1.00 89.81 90 MET A CA 1
ATOM 687 C C . MET A 1 90 ? 11.523 2.121 -3.410 1.00 89.81 90 MET A C 1
ATOM 689 O O . MET A 1 90 ? 10.548 1.493 -2.991 1.00 89.81 90 MET A O 1
ATOM 693 N N . LEU A 1 91 ? 12.352 2.726 -2.552 1.00 89.25 91 LEU A N 1
ATOM 694 C CA . LEU A 1 91 ? 12.077 2.780 -1.110 1.00 89.25 91 LEU A CA 1
ATOM 695 C C . LEU A 1 91 ? 10.918 3.728 -0.775 1.00 89.25 91 LEU A C 1
ATOM 697 O O . LEU A 1 91 ? 10.241 3.532 0.236 1.00 89.25 91 LEU A O 1
ATOM 701 N N . SER A 1 92 ? 10.679 4.745 -1.609 1.00 89.19 92 SER A N 1
ATOM 702 C CA . SER A 1 92 ? 9.681 5.782 -1.333 1.00 89.19 92 SER A CA 1
ATOM 703 C C . SER A 1 92 ? 8.256 5.213 -1.192 1.00 89.19 92 SER A C 1
ATOM 705 O O . SER A 1 92 ? 7.677 5.400 -0.118 1.00 89.19 92 SER A O 1
ATOM 707 N N . PRO A 1 93 ? 7.714 4.425 -2.150 1.00 90.19 93 PRO A N 1
ATOM 708 C CA . PRO A 1 93 ? 6.367 3.847 -2.030 1.00 90.19 93 PRO A CA 1
ATOM 709 C C . PRO A 1 93 ? 6.184 2.947 -0.799 1.00 90.19 93 PRO A C 1
ATOM 711 O O . PRO A 1 93 ? 5.100 2.869 -0.227 1.00 90.19 93 PRO A O 1
ATOM 714 N N . ASN A 1 94 ? 7.257 2.288 -0.356 1.00 91.31 94 ASN A N 1
ATOM 715 C CA . ASN A 1 94 ? 7.241 1.402 0.806 1.00 91.31 94 ASN A CA 1
ATOM 716 C C . ASN A 1 94 ? 7.169 2.176 2.131 1.00 91.31 94 ASN A C 1
ATOM 718 O O . ASN A 1 94 ? 6.554 1.720 3.091 1.00 91.31 94 ASN A O 1
ATOM 722 N N . ILE A 1 95 ? 7.766 3.367 2.192 1.00 89.81 95 ILE A N 1
ATOM 723 C CA . ILE A 1 95 ? 7.675 4.236 3.371 1.00 89.81 95 ILE A CA 1
ATOM 724 C C . ILE A 1 95 ? 6.334 4.970 3.408 1.00 89.81 95 ILE A C 1
ATOM 726 O O . ILE A 1 95 ? 5.772 5.154 4.491 1.00 89.81 95 ILE A O 1
ATOM 730 N N . THR A 1 96 ? 5.796 5.341 2.245 1.00 90.81 96 THR A N 1
ATOM 731 C CA . THR A 1 96 ? 4.485 5.993 2.133 1.00 90.81 96 THR A CA 1
ATOM 732 C C . THR A 1 96 ? 3.360 5.135 2.713 1.00 90.81 96 THR A C 1
ATOM 734 O O . THR A 1 96 ? 2.476 5.688 3.361 1.00 90.81 96 THR A O 1
ATOM 737 N N . VAL A 1 97 ? 3.458 3.801 2.635 1.00 92.62 97 VAL A N 1
ATOM 738 C CA . VAL A 1 97 ? 2.507 2.868 3.273 1.00 92.62 97 VAL A CA 1
ATOM 739 C C . VAL A 1 97 ? 2.245 3.228 4.738 1.00 92.62 97 VAL A C 1
ATOM 741 O O . VAL A 1 97 ? 1.102 3.292 5.174 1.00 92.62 97 VAL A O 1
ATOM 744 N N . PHE A 1 98 ? 3.285 3.521 5.522 1.00 91.38 98 PHE A N 1
ATOM 745 C CA . PHE A 1 98 ? 3.098 3.853 6.938 1.00 91.38 98 PHE A CA 1
ATOM 746 C C . PHE A 1 98 ? 2.377 5.186 7.139 1.00 91.38 98 PHE A C 1
ATOM 748 O O . PHE A 1 98 ? 1.611 5.331 8.091 1.00 91.38 98 PHE A O 1
ATOM 755 N N . ILE A 1 99 ? 2.617 6.153 6.252 1.00 91.69 99 ILE A N 1
ATOM 756 C CA . ILE A 1 99 ? 1.941 7.454 6.271 1.00 91.69 99 ILE A CA 1
ATOM 757 C C . ILE A 1 99 ? 0.456 7.257 5.980 1.00 91.69 99 ILE A C 1
ATOM 759 O O . ILE A 1 99 ? -0.389 7.752 6.725 1.00 91.69 99 ILE A O 1
ATOM 763 N N . GLU A 1 100 ? 0.144 6.504 4.932 1.00 92.75 100 GLU A N 1
ATOM 764 C CA . GLU A 1 100 ? -1.226 6.218 4.527 1.00 92.75 100 GLU A CA 1
ATOM 765 C C . GLU A 1 100 ? -1.984 5.483 5.633 1.00 92.75 100 GLU A C 1
ATOM 767 O O . GLU A 1 100 ? -3.089 5.882 5.985 1.00 92.75 100 GLU A O 1
ATOM 772 N N . GLU A 1 101 ? -1.383 4.493 6.287 1.00 92.25 101 GLU A N 1
ATOM 773 C CA . GLU A 1 101 ? -2.057 3.780 7.377 1.00 92.25 101 GLU A CA 1
ATOM 774 C C . GLU A 1 101 ? -2.294 4.662 8.615 1.00 92.25 101 GLU A C 1
ATOM 776 O O . GLU A 1 101 ? -3.346 4.562 9.255 1.00 92.25 101 GLU A O 1
ATOM 781 N N . ILE A 1 102 ? -1.374 5.582 8.941 1.00 89.94 102 ILE A N 1
ATOM 782 C CA . ILE A 1 102 ? -1.620 6.593 9.986 1.00 89.94 102 ILE A CA 1
ATOM 783 C C . ILE A 1 102 ? -2.835 7.448 9.605 1.00 89.94 102 ILE A C 1
ATOM 785 O O . ILE A 1 102 ? -3.744 7.628 10.420 1.00 89.94 102 ILE A O 1
ATOM 789 N N . VAL A 1 103 ? -2.870 7.974 8.381 1.00 90.12 103 VAL A N 1
ATOM 790 C CA . VAL A 1 103 ? -3.947 8.864 7.930 1.00 90.12 103 VAL A CA 1
ATOM 791 C C . VAL A 1 103 ? -5.267 8.090 7.863 1.00 90.12 103 VAL A C 1
ATOM 793 O O . VAL A 1 103 ? -6.193 8.365 8.627 1.00 90.12 103 VAL A O 1
ATOM 796 N N . PHE A 1 104 ? -5.348 7.059 7.033 1.00 91.00 104 PHE A N 1
ATOM 797 C CA . PHE A 1 104 ? -6.604 6.398 6.698 1.00 91.00 104 PHE A CA 1
ATOM 798 C C . PHE A 1 104 ? -7.121 5.426 7.764 1.00 91.00 104 PHE A C 1
ATOM 800 O O . PHE A 1 104 ? -8.315 5.122 7.751 1.00 91.00 104 PHE A O 1
ATOM 807 N N . ARG A 1 105 ? -6.290 4.901 8.675 1.00 90.19 105 ARG A N 1
ATOM 808 C CA . ARG A 1 105 ? -6.767 4.006 9.751 1.00 90.19 105 ARG A CA 1
ATOM 809 C C . ARG A 1 105 ? -6.773 4.694 11.096 1.00 90.19 105 ARG A C 1
ATOM 811 O O . ARG A 1 105 ? -7.819 4.761 11.736 1.00 90.19 105 ARG A O 1
ATOM 818 N N . TYR A 1 106 ? -5.644 5.247 11.520 1.00 83.38 106 TYR A N 1
ATOM 819 C CA . TYR A 1 106 ? -5.581 5.812 12.864 1.00 83.38 106 TYR A CA 1
ATOM 820 C C . TYR A 1 106 ? -6.397 7.099 12.994 1.00 83.38 106 TYR A C 1
ATOM 822 O O . TYR A 1 106 ? -7.211 7.229 13.909 1.00 83.38 106 TYR A O 1
ATOM 830 N N . THR A 1 107 ? -6.225 8.059 12.082 1.00 80.06 107 THR A N 1
ATOM 831 C CA . THR A 1 107 ? -6.949 9.331 12.226 1.00 80.06 107 THR A CA 1
ATOM 832 C C . THR A 1 107 ? -8.425 9.200 11.859 1.00 80.06 107 THR A C 1
ATOM 834 O O . THR A 1 107 ? -9.277 9.647 12.624 1.00 80.06 107 THR A O 1
ATOM 837 N N . LEU A 1 108 ? -8.731 8.525 10.748 1.00 79.31 108 LEU A N 1
ATOM 838 C CA . LEU A 1 108 ? -10.091 8.422 10.216 1.00 79.31 108 LEU A CA 1
ATOM 839 C C . LEU A 1 108 ? -10.946 7.327 10.870 1.00 79.31 108 LEU A C 1
ATOM 841 O O . LEU A 1 108 ? -12.136 7.550 11.073 1.00 79.31 108 LEU A O 1
ATOM 845 N N . LEU A 1 109 ? -10.380 6.173 11.246 1.00 78.50 109 LEU A N 1
ATOM 846 C CA . LEU A 1 109 ? -11.162 5.090 11.860 1.00 78.50 109 LEU A CA 1
ATOM 847 C C . LEU A 1 109 ? -10.978 4.978 13.376 1.00 78.50 109 LEU A C 1
ATOM 849 O O . LEU A 1 109 ? -11.938 4.652 14.067 1.00 78.50 109 LEU A O 1
ATOM 853 N N . GLU A 1 110 ? -9.788 5.233 13.925 1.00 81.12 110 GLU A N 1
ATOM 854 C CA . GLU A 1 110 ? -9.564 5.078 15.373 1.00 81.12 110 GLU A CA 1
ATOM 855 C C . GLU A 1 110 ? -10.017 6.298 16.178 1.00 81.12 110 GLU A C 1
ATOM 857 O O . GLU A 1 110 ? -10.677 6.146 17.206 1.00 81.12 110 GLU A O 1
ATOM 862 N N . LYS A 1 111 ? -9.671 7.510 15.723 1.00 81.88 111 LYS A N 1
ATOM 863 C CA . LYS A 1 111 ? -9.928 8.744 16.482 1.00 81.88 111 LYS A CA 1
ATOM 864 C C . LYS A 1 111 ? -11.308 9.354 16.273 1.00 81.88 111 LYS A C 1
ATOM 866 O O . LYS A 1 111 ? -11.795 10.033 17.178 1.00 81.88 111 LYS A O 1
ATOM 871 N N . LEU A 1 112 ? -11.930 9.169 15.110 1.00 79.50 112 LEU A N 1
ATOM 872 C CA . LEU A 1 112 ? -13.264 9.718 14.884 1.00 79.50 112 LEU A CA 1
ATOM 873 C C . LEU A 1 112 ? -14.312 8.926 15.689 1.00 79.50 112 LEU A C 1
ATOM 875 O O . LEU A 1 112 ? -14.225 7.699 15.786 1.00 79.50 112 LEU A O 1
ATOM 879 N N . PRO A 1 113 ? -15.348 9.584 16.243 1.00 77.12 113 PRO A N 1
ATOM 880 C CA . PRO A 1 113 ? -16.412 8.934 17.012 1.00 77.12 113 PRO A CA 1
ATOM 881 C C . PRO A 1 113 ? -17.418 8.195 16.105 1.00 77.12 113 PRO A C 1
ATOM 883 O O . PRO A 1 113 ? -18.631 8.288 16.291 1.00 77.12 113 PRO A O 1
ATOM 886 N N . ILE A 1 114 ? -16.921 7.462 15.108 1.00 81.12 114 ILE A N 1
ATOM 887 C CA . ILE A 1 114 ? -17.722 6.762 14.095 1.00 81.12 114 ILE A CA 1
ATOM 888 C C . ILE A 1 114 ? -18.329 5.461 14.620 1.00 81.12 114 ILE A C 1
ATOM 890 O O . ILE A 1 114 ? -19.308 4.971 14.073 1.00 81.12 114 ILE A O 1
ATOM 894 N N . TRP A 1 115 ? -17.805 4.932 15.729 1.00 83.50 115 TRP A N 1
ATOM 895 C CA . TRP A 1 115 ? -18.198 3.650 16.326 1.00 83.50 115 TRP A CA 1
ATOM 896 C C . TRP A 1 115 ? -19.568 3.652 17.019 1.00 83.50 115 TRP A C 1
ATOM 898 O O . TRP A 1 115 ? -19.901 2.701 17.720 1.00 83.50 115 TRP A O 1
ATOM 908 N N . ARG A 1 116 ? -20.358 4.719 16.855 1.00 83.38 116 ARG A N 1
ATOM 909 C CA . ARG A 1 116 ? -21.668 4.878 17.501 1.00 83.38 116 ARG A CA 1
ATOM 910 C C . ARG A 1 116 ? -22.750 3.999 16.877 1.00 83.38 116 ARG A C 1
ATOM 912 O O . ARG A 1 116 ? -23.609 3.511 17.599 1.00 83.38 116 ARG A O 1
ATOM 919 N N . ASN A 1 117 ? -22.736 3.812 15.556 1.00 89.25 117 ASN A N 1
ATOM 920 C CA . ASN A 1 117 ? -23.691 2.952 14.856 1.00 89.25 117 ASN A CA 1
ATOM 921 C C . ASN A 1 117 ? -23.085 2.382 13.558 1.00 89.25 117 ASN A C 1
ATOM 923 O O . ASN A 1 117 ? -22.091 2.889 13.039 1.00 89.25 117 ASN A O 1
ATOM 927 N N . ALA A 1 118 ? -23.693 1.314 13.033 1.00 89.00 118 ALA A N 1
ATOM 928 C CA . ALA A 1 118 ? -23.203 0.626 11.837 1.00 89.00 118 ALA A CA 1
ATOM 929 C C . ALA A 1 118 ? -23.257 1.500 10.572 1.00 89.00 118 ALA A C 1
ATOM 931 O O . ALA A 1 118 ? -22.392 1.377 9.709 1.00 89.00 118 ALA A O 1
ATOM 932 N N . LEU A 1 119 ? -24.236 2.407 10.481 1.00 91.00 119 LEU A N 1
ATOM 933 C CA . LEU A 1 119 ? -24.403 3.304 9.337 1.00 91.00 119 LEU A CA 1
ATOM 934 C C . LEU A 1 119 ? -23.228 4.280 9.214 1.00 91.00 119 LEU A C 1
ATOM 936 O O . LEU A 1 119 ? -22.649 4.403 8.139 1.00 91.00 119 LEU A O 1
ATOM 940 N N . THR A 1 120 ? -22.828 4.924 10.311 1.00 90.38 120 THR A N 1
ATOM 941 C CA . THR A 1 120 ? -21.690 5.849 10.330 1.00 90.38 120 THR A CA 1
ATOM 942 C C . THR A 1 120 ? -20.393 5.116 10.005 1.00 90.38 120 THR A C 1
ATOM 944 O O . THR A 1 120 ? -19.614 5.614 9.199 1.00 90.38 120 THR A O 1
ATOM 947 N N . ILE A 1 121 ? -20.185 3.909 10.548 1.00 90.06 121 ILE A N 1
ATOM 948 C CA . ILE A 1 121 ? -19.022 3.078 10.195 1.00 90.06 121 ILE A CA 1
ATOM 949 C C . ILE A 1 121 ? -19.023 2.777 8.693 1.00 90.06 121 ILE A C 1
ATOM 951 O O . ILE A 1 121 ? -18.011 2.997 8.033 1.00 90.06 121 ILE A O 1
ATOM 955 N N . GLY A 1 122 ? -20.151 2.315 8.145 1.00 92.19 122 GLY A N 1
ATOM 956 C CA . GLY A 1 122 ? -20.282 1.990 6.725 1.00 92.19 122 GLY A CA 1
ATOM 957 C C . GLY A 1 122 ? -19.985 3.186 5.821 1.00 92.19 122 GLY A C 1
ATOM 958 O O . GLY A 1 122 ? -19.162 3.077 4.913 1.00 92.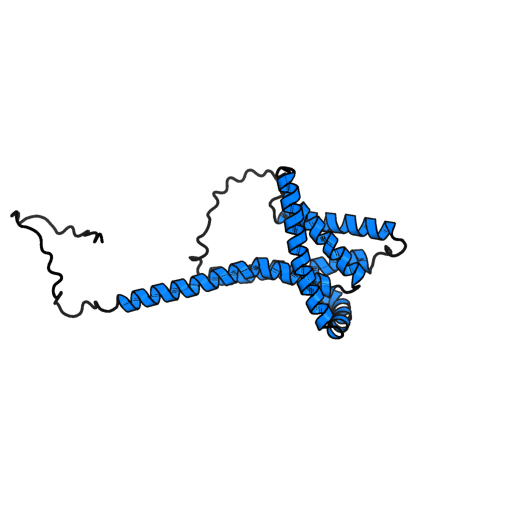19 122 GLY A O 1
ATOM 959 N N . LEU A 1 123 ? -20.578 4.348 6.112 1.00 92.06 123 LEU A N 1
ATOM 960 C CA . LEU A 1 123 ? -20.326 5.581 5.362 1.00 92.06 123 LEU A CA 1
ATOM 961 C C . LEU A 1 123 ? -18.862 6.011 5.446 1.00 92.06 123 LEU A C 1
ATOM 963 O O . LEU A 1 123 ? -18.263 6.324 4.418 1.00 92.06 123 LEU A O 1
ATOM 967 N N . THR A 1 124 ? -18.261 5.992 6.640 1.00 92.00 124 THR A N 1
ATOM 968 C CA . THR A 1 124 ? -16.843 6.334 6.785 1.00 92.00 124 THR A CA 1
ATOM 969 C C . THR A 1 124 ? -15.968 5.366 6.004 1.00 92.00 124 THR A C 1
ATOM 971 O O . THR A 1 124 ? -15.072 5.819 5.307 1.00 92.00 124 THR A O 1
ATOM 974 N N . VAL A 1 125 ? -16.235 4.059 6.046 1.00 94.38 125 VAL A N 1
ATOM 975 C CA . VAL A 1 125 ? -15.480 3.063 5.274 1.00 94.38 125 VAL A CA 1
ATOM 976 C C . VAL A 1 125 ? -15.562 3.342 3.777 1.00 94.38 125 VAL A C 1
ATOM 978 O O . VAL A 1 125 ? -14.525 3.348 3.115 1.00 94.38 125 VAL A O 1
ATOM 981 N N . VAL A 1 126 ? -16.753 3.609 3.239 1.00 95.44 126 VAL A N 1
ATOM 982 C CA . VAL A 1 126 ? -16.928 3.901 1.808 1.00 95.44 126 VAL A CA 1
ATOM 983 C C . VAL A 1 126 ? -16.182 5.176 1.423 1.00 95.44 126 VAL A C 1
ATOM 985 O O . VAL A 1 126 ? -15.353 5.140 0.516 1.00 95.44 126 VAL A O 1
ATOM 988 N N . VAL A 1 127 ? -16.393 6.276 2.153 1.00 94.94 127 VAL A N 1
ATOM 989 C CA . VAL A 1 127 ? -15.709 7.552 1.884 1.00 94.94 127 VAL A CA 1
ATOM 990 C C . VAL A 1 127 ? -14.194 7.384 1.982 1.00 94.94 127 VAL A C 1
ATOM 992 O O . VAL A 1 127 ? -13.468 7.802 1.087 1.00 94.94 127 VAL A O 1
ATOM 995 N N . ASN A 1 128 ? -13.707 6.707 3.022 1.00 94.94 128 ASN A N 1
ATOM 996 C CA . ASN A 1 128 ? -12.283 6.461 3.230 1.00 94.94 128 ASN A CA 1
ATOM 997 C C . ASN A 1 128 ? -11.666 5.641 2.089 1.00 94.94 128 ASN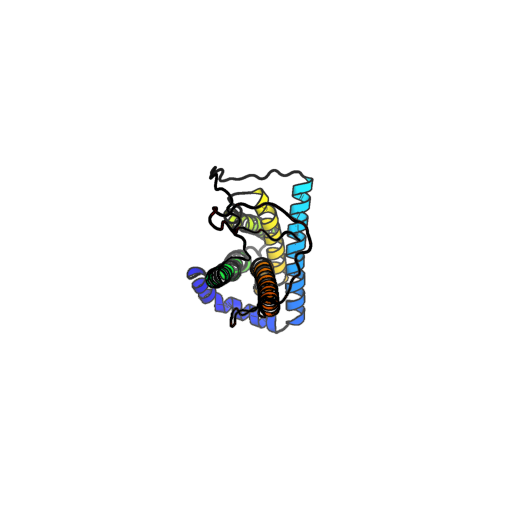 A C 1
ATOM 999 O O . ASN A 1 128 ? -10.531 5.883 1.697 1.00 94.94 128 ASN A O 1
ATOM 1003 N N . SER A 1 129 ? -12.422 4.688 1.541 1.00 96.44 129 SER A N 1
ATOM 1004 C CA . SER A 1 129 ? -12.003 3.859 0.405 1.00 96.44 129 SER A CA 1
ATOM 1005 C C . SER A 1 129 ? -11.925 4.668 -0.890 1.00 96.44 129 SER A C 1
ATOM 1007 O O . SER A 1 129 ? -10.947 4.560 -1.623 1.00 96.44 129 SER A O 1
ATOM 1009 N N . VAL A 1 130 ? -12.912 5.533 -1.141 1.00 96.12 130 VAL A N 1
ATOM 1010 C CA . VAL A 1 130 ? -12.911 6.431 -2.306 1.00 96.12 130 VAL A CA 1
ATOM 1011 C C . VAL A 1 130 ? -11.751 7.421 -2.226 1.00 96.12 130 VAL A C 1
ATOM 1013 O O . VAL A 1 130 ? -10.991 7.539 -3.183 1.00 96.12 130 VAL A O 1
ATOM 1016 N N . VAL A 1 131 ? -11.555 8.080 -1.078 1.00 95.56 131 VAL A N 1
ATOM 1017 C CA . VAL A 1 131 ? -10.434 9.017 -0.880 1.00 95.56 131 VAL A CA 1
ATOM 1018 C C . VAL A 1 131 ? -9.092 8.299 -1.028 1.00 95.56 131 VAL A C 1
ATOM 1020 O O . VAL A 1 131 ? -8.182 8.843 -1.648 1.00 95.56 131 VAL A O 1
ATOM 1023 N N . PHE A 1 132 ? -8.974 7.065 -0.528 1.00 95.31 132 PHE A N 1
ATOM 1024 C CA . PHE A 1 132 ? -7.774 6.250 -0.718 1.00 95.31 132 PHE A CA 1
ATOM 1025 C C . PHE A 1 132 ? -7.485 5.978 -2.204 1.00 95.31 132 PHE A C 1
ATOM 1027 O O . PHE A 1 132 ? -6.342 6.102 -2.628 1.00 95.31 132 PHE A O 1
ATOM 1034 N N . GLY A 1 133 ? -8.495 5.678 -3.024 1.00 94.38 133 GLY A N 1
ATOM 1035 C CA . GLY A 1 133 ? -8.305 5.580 -4.476 1.00 94.38 133 GLY A CA 1
ATOM 1036 C C . GLY A 1 133 ? -7.932 6.922 -5.116 1.00 94.38 133 GLY A C 1
ATOM 1037 O O . GLY A 1 133 ? -7.002 6.987 -5.911 1.00 94.38 133 GLY A O 1
ATOM 1038 N N . LEU A 1 134 ? -8.595 8.014 -4.729 1.00 93.88 134 LEU A N 1
ATOM 1039 C CA . LEU A 1 134 ? -8.358 9.345 -5.303 1.00 93.88 134 LEU A CA 1
ATOM 1040 C C . LEU A 1 134 ? -6.925 9.849 -5.099 1.00 93.88 134 LEU A C 1
ATOM 1042 O O . LEU A 1 134 ? -6.365 10.451 -6.011 1.00 93.88 134 LEU A O 1
ATOM 1046 N N . ILE A 1 135 ? -6.297 9.581 -3.949 1.00 93.19 135 ILE A N 1
ATOM 1047 C CA . ILE A 1 135 ? -4.895 9.984 -3.736 1.00 93.19 135 ILE A CA 1
ATOM 1048 C C . ILE A 1 135 ? -3.911 9.251 -4.665 1.00 93.19 135 ILE A C 1
ATOM 1050 O O . ILE A 1 135 ? -2.791 9.720 -4.843 1.00 93.19 135 ILE A O 1
ATOM 1054 N N . HIS A 1 136 ? -4.325 8.137 -5.282 1.00 92.62 136 HIS A N 1
ATOM 1055 C CA . HIS A 1 136 ? -3.523 7.395 -6.256 1.00 92.62 136 HIS A CA 1
ATOM 1056 C C . HIS A 1 136 ? -3.662 7.936 -7.684 1.00 92.62 136 HIS A C 1
ATOM 1058 O O . HIS A 1 136 ? -2.959 7.459 -8.568 1.00 92.62 136 HIS A O 1
ATOM 1064 N N . LEU A 1 137 ? -4.512 8.938 -7.929 1.00 90.69 137 LEU A N 1
ATOM 1065 C CA . LEU A 1 137 ? -4.735 9.495 -9.267 1.00 90.69 137 LEU A CA 1
ATOM 1066 C C . LEU A 1 137 ? -3.439 10.015 -9.913 1.00 90.69 137 LEU A C 1
ATOM 1068 O O . LEU A 1 137 ? -3.222 9.828 -11.106 1.00 90.69 137 LEU A O 1
ATOM 1072 N N . GLY A 1 138 ? -2.548 10.602 -9.108 1.00 85.94 138 GLY A N 1
ATOM 1073 C CA . GLY A 1 138 ? -1.238 11.071 -9.568 1.00 85.94 138 GLY A CA 1
ATOM 1074 C C . GLY A 1 138 ? -0.268 9.956 -9.973 1.00 85.94 138 GLY A C 1
ATOM 1075 O O . GLY A 1 138 ? 0.723 10.241 -10.631 1.00 85.94 138 GLY A O 1
ATOM 1076 N N . ASN A 1 139 ? -0.543 8.698 -9.613 1.00 86.69 139 ASN A N 1
ATOM 1077 C CA . ASN A 1 139 ? 0.266 7.551 -10.036 1.00 86.69 139 ASN A CA 1
ATOM 1078 C C . ASN A 1 139 ? -0.147 7.014 -11.418 1.00 86.69 139 ASN A C 1
ATOM 1080 O O . ASN A 1 139 ? 0.553 6.164 -11.959 1.00 86.69 139 ASN A O 1
ATOM 1084 N N . PHE A 1 140 ? -1.289 7.463 -11.949 1.00 86.81 140 PHE A N 1
ATOM 1085 C CA . PHE A 1 140 ? -1.879 6.992 -13.206 1.00 86.81 140 PHE A CA 1
ATOM 1086 C C . PHE A 1 140 ? -2.144 8.137 -14.181 1.00 86.81 140 PHE A C 1
ATOM 1088 O O . PHE A 1 140 ? -3.098 8.073 -14.947 1.00 86.81 140 PHE A O 1
ATOM 1095 N N . ASP A 1 141 ? -1.363 9.216 -14.094 1.00 85.19 141 ASP A N 1
ATOM 1096 C CA . ASP A 1 141 ? -1.458 10.368 -15.001 1.00 85.19 141 ASP A CA 1
ATOM 1097 C C . ASP A 1 141 ? -2.878 10.961 -15.125 1.00 85.19 141 ASP A C 1
ATOM 1099 O O . ASP A 1 141 ? -3.240 11.565 -16.131 1.00 85.19 141 ASP A O 1
ATOM 1103 N N . GLY A 1 142 ? -3.709 10.823 -14.085 1.00 83.88 142 GLY A N 1
ATOM 1104 C CA . GLY A 1 142 ? -5.089 11.307 -14.116 1.00 83.88 142 GLY A CA 1
ATOM 1105 C C . GLY A 1 142 ? -6.145 10.319 -14.597 1.00 83.88 142 GLY A C 1
ATOM 1106 O O . GLY A 1 142 ? -7.307 10.725 -14.672 1.00 83.88 142 GLY A O 1
ATOM 1107 N N . ASP A 1 143 ? -5.805 9.065 -14.894 1.00 89.44 143 ASP A N 1
ATOM 1108 C CA . ASP A 1 143 ? -6.792 8.055 -15.280 1.00 89.44 143 ASP A CA 1
ATOM 1109 C C . ASP A 1 143 ? -7.669 7.651 -14.085 1.00 89.44 143 ASP A C 1
ATOM 1111 O O . ASP A 1 143 ? -7.259 6.928 -13.169 1.00 89.44 143 ASP A O 1
ATOM 1115 N N . VAL A 1 144 ? -8.920 8.111 -14.100 1.00 90.31 144 VAL A N 1
ATOM 1116 C CA . VAL A 1 144 ? -9.901 7.797 -13.051 1.00 90.31 144 VAL A CA 1
ATOM 1117 C C . VAL A 1 144 ? -10.279 6.317 -13.063 1.00 90.31 144 VAL A C 1
ATOM 1119 O O . VAL A 1 144 ? -10.572 5.747 -12.011 1.00 90.31 144 VAL A O 1
ATOM 1122 N N . SER A 1 145 ? -10.255 5.663 -14.224 1.00 90.75 145 SER A N 1
ATOM 1123 C CA . SER A 1 145 ? -10.576 4.238 -14.305 1.00 90.75 145 SER A CA 1
ATOM 1124 C C . SER A 1 145 ? -9.515 3.412 -13.560 1.00 90.75 145 SER A C 1
ATOM 1126 O O . SER A 1 145 ? -9.845 2.513 -12.779 1.00 90.75 145 SER A O 1
ATOM 1128 N N . ALA A 1 146 ? -8.244 3.808 -13.665 1.00 90.69 146 ALA A N 1
ATOM 1129 C CA . ALA A 1 146 ? -7.121 3.117 -13.044 1.00 90.69 146 ALA A CA 1
ATOM 1130 C C . ALA A 1 146 ? -7.138 3.154 -11.505 1.00 90.69 146 ALA A C 1
ATOM 1132 O O . ALA A 1 146 ? -6.574 2.255 -10.875 1.00 90.69 146 ALA A O 1
ATOM 1133 N N . ILE A 1 147 ? -7.812 4.133 -10.881 1.00 94.88 147 ILE A N 1
ATOM 1134 C CA . ILE A 1 147 ? -7.918 4.228 -9.414 1.00 94.88 147 ILE A CA 1
ATOM 1135 C C . ILE A 1 147 ? -9.068 3.408 -8.817 1.00 94.88 147 ILE A C 1
ATOM 1137 O O . ILE A 1 147 ? -9.074 3.166 -7.608 1.00 94.88 147 ILE A O 1
ATOM 1141 N N . VAL A 1 148 ? -10.025 2.937 -9.623 1.00 95.75 148 VAL A N 1
ATOM 1142 C CA . VAL A 1 148 ? -11.166 2.148 -9.125 1.00 95.75 148 VAL A CA 1
ATOM 1143 C C . VAL A 1 148 ? -10.705 0.875 -8.396 1.00 95.75 148 VAL A C 1
ATOM 1145 O O . VAL A 1 148 ? -11.134 0.673 -7.257 1.00 95.75 148 VAL A O 1
ATOM 1148 N N . PRO A 1 149 ? -9.766 0.058 -8.922 1.00 96.38 149 PRO A N 1
ATOM 1149 C CA . PRO A 1 149 ? -9.216 -1.076 -8.174 1.00 96.38 149 PRO A CA 1
ATOM 1150 C C . PRO A 1 149 ? -8.596 -0.680 -6.824 1.00 96.38 149 PRO A C 1
ATOM 1152 O O . PRO A 1 149 ? -8.687 -1.437 -5.857 1.00 96.38 149 PRO A O 1
ATOM 1155 N N . TYR A 1 150 ? -8.018 0.522 -6.724 1.00 95.50 150 TYR A N 1
ATOM 1156 C CA . TYR A 1 150 ? -7.432 1.040 -5.485 1.00 95.50 150 TYR A CA 1
ATOM 1157 C C . TYR A 1 150 ? -8.497 1.463 -4.471 1.00 95.50 150 TYR A C 1
ATOM 1159 O O . TYR A 1 150 ? -8.284 1.295 -3.271 1.00 95.50 150 TYR A O 1
ATOM 1167 N N . MET A 1 151 ? -9.674 1.914 -4.915 1.00 97.31 151 MET A N 1
ATOM 1168 C CA . MET A 1 151 ? -10.808 2.139 -4.012 1.00 97.31 151 MET A CA 1
ATOM 1169 C C . MET A 1 151 ? -11.238 0.831 -3.336 1.00 97.31 151 MET A C 1
ATOM 1171 O O . MET A 1 151 ? -11.400 0.782 -2.116 1.00 97.31 151 MET A O 1
ATOM 1175 N N . PHE A 1 152 ? -11.350 -0.261 -4.098 1.00 97.94 152 PHE A N 1
ATOM 1176 C CA . PHE A 1 152 ? -11.689 -1.579 -3.547 1.00 97.94 152 PHE A CA 1
ATOM 1177 C C . PHE A 1 152 ? -10.567 -2.170 -2.683 1.00 97.94 152 PHE A C 1
ATOM 1179 O O . PHE A 1 152 ? -10.840 -2.800 -1.658 1.00 97.94 152 PHE A O 1
ATOM 1186 N N . ALA A 1 153 ? -9.306 -1.918 -3.035 1.00 96.75 153 ALA A N 1
ATOM 1187 C CA . ALA A 1 153 ? -8.166 -2.238 -2.183 1.00 96.75 153 ALA A CA 1
ATOM 1188 C C . ALA A 1 153 ? -8.261 -1.506 -0.829 1.00 96.75 153 ALA A C 1
ATOM 1190 O O . ALA A 1 153 ? -8.157 -2.130 0.231 1.00 96.75 153 ALA A O 1
ATOM 1191 N N . GLY A 1 154 ? -8.554 -0.202 -0.851 1.00 96.25 154 GLY A N 1
ATOM 1192 C CA . GLY A 1 154 ? -8.808 0.606 0.341 1.00 96.25 154 GLY A CA 1
ATOM 1193 C C . GLY A 1 154 ? -9.965 0.065 1.186 1.00 96.25 154 GLY A C 1
ATOM 1194 O O . GLY A 1 154 ? -9.844 -0.011 2.412 1.00 96.25 154 GLY A O 1
ATOM 1195 N N . LEU A 1 155 ? -11.044 -0.390 0.539 1.00 97.19 155 LEU A N 1
ATOM 1196 C CA . LEU A 1 155 ? -12.193 -1.025 1.188 1.00 97.19 155 LEU A CA 1
ATOM 1197 C C . LEU A 1 155 ? -11.803 -2.306 1.924 1.00 97.19 155 LEU A C 1
ATOM 1199 O O . LEU A 1 155 ? -12.087 -2.427 3.117 1.00 97.19 155 LEU A O 1
ATOM 1203 N N . LEU A 1 156 ? -11.105 -3.232 1.263 1.00 97.31 156 LEU A N 1
ATOM 1204 C CA . LEU A 1 156 ? -10.628 -4.463 1.902 1.00 97.31 156 LEU A CA 1
ATOM 1205 C C . LEU A 1 156 ? -9.788 -4.144 3.145 1.00 97.31 156 LEU A C 1
ATOM 1207 O O . LEU A 1 156 ? -9.982 -4.715 4.218 1.00 97.31 156 LEU A O 1
ATOM 1211 N N . MET A 1 157 ? -8.882 -3.183 3.015 1.00 96.12 157 MET A N 1
ATOM 1212 C CA . MET A 1 157 ? -7.955 -2.802 4.073 1.00 96.12 157 MET A CA 1
ATOM 1213 C C . MET A 1 157 ? -8.659 -2.088 5.242 1.00 96.12 157 MET A C 1
ATOM 1215 O O . MET A 1 157 ? -8.240 -2.228 6.395 1.00 96.12 157 MET A O 1
ATOM 1219 N N . ASN A 1 158 ? -9.755 -1.368 4.980 1.00 95.50 158 ASN A N 1
ATOM 1220 C CA . ASN A 1 158 ? -10.653 -0.844 6.012 1.00 95.50 158 ASN A CA 1
ATOM 1221 C C . ASN A 1 158 ? -11.333 -1.980 6.786 1.00 95.50 158 ASN A C 1
ATOM 1223 O O . ASN A 1 158 ? -11.333 -1.972 8.018 1.00 95.50 158 ASN A O 1
ATOM 1227 N N . LEU A 1 159 ? -11.872 -2.978 6.080 1.00 95.50 159 LEU A N 1
ATOM 1228 C CA . LEU A 1 159 ? -12.551 -4.122 6.695 1.00 95.50 159 LEU A CA 1
ATOM 1229 C C . LEU A 1 159 ? -11.595 -4.947 7.564 1.00 95.50 159 LEU A C 1
ATOM 1231 O O . LEU A 1 159 ? -11.926 -5.279 8.705 1.00 95.50 159 LEU A O 1
ATOM 1235 N N . VAL A 1 160 ? -10.380 -5.208 7.073 1.00 95.69 160 VAL A N 1
ATOM 1236 C CA . VAL A 1 160 ? -9.345 -5.911 7.844 1.00 95.69 160 VAL A CA 1
ATOM 1237 C C . VAL A 1 160 ? -8.969 -5.131 9.103 1.00 95.69 160 VAL A C 1
ATOM 1239 O O . VAL A 1 160 ? -8.836 -5.727 10.173 1.00 95.69 160 VAL A O 1
ATOM 1242 N N . TYR A 1 161 ? -8.836 -3.805 9.024 1.00 94.81 161 TYR A N 1
ATOM 1243 C CA . TYR A 1 161 ? -8.575 -2.992 10.212 1.00 94.81 161 TYR A CA 1
ATOM 1244 C C . TYR A 1 161 ? -9.728 -3.056 11.223 1.00 94.81 161 TYR A C 1
ATOM 1246 O O . TYR A 1 161 ? -9.479 -3.257 12.412 1.00 94.81 161 TYR A O 1
ATOM 1254 N N . ILE A 1 162 ? -10.983 -2.928 10.778 1.00 93.44 162 ILE A N 1
ATOM 1255 C CA . ILE A 1 162 ? -12.157 -2.995 11.665 1.00 93.44 162 ILE A CA 1
ATOM 1256 C C . ILE A 1 162 ? -12.209 -4.340 12.395 1.00 93.44 162 ILE A C 1
ATOM 1258 O O . ILE A 1 162 ? -12.479 -4.375 13.599 1.00 93.44 162 ILE A O 1
ATOM 1262 N N . TRP A 1 163 ? -11.916 -5.426 11.675 1.00 94.06 163 TRP A N 1
ATOM 1263 C CA . TRP A 1 163 ? -11.910 -6.778 12.220 1.00 94.06 163 TRP A CA 1
ATOM 1264 C C . TRP A 1 163 ? -10.757 -7.021 13.199 1.00 94.06 163 TRP A C 1
ATOM 1266 O O . TRP A 1 163 ? -10.963 -7.577 14.275 1.00 94.06 163 TRP A O 1
ATOM 1276 N N . THR A 1 164 ? -9.545 -6.589 12.855 1.00 93.06 164 THR A N 1
ATOM 1277 C CA . THR A 1 164 ? -8.344 -6.897 13.649 1.00 93.06 164 THR A CA 1
ATOM 1278 C C . THR A 1 164 ? -8.062 -5.890 14.755 1.00 93.06 164 THR A C 1
ATOM 1280 O O . THR A 1 164 ? -7.333 -6.212 15.694 1.00 93.06 164 THR A O 1
ATOM 1283 N N . ARG A 1 165 ? -8.585 -4.662 14.632 1.00 91.62 165 ARG A N 1
ATOM 1284 C CA . ARG A 1 165 ? -8.255 -3.506 15.484 1.00 91.62 165 ARG A CA 1
ATOM 1285 C C . ARG A 1 165 ? -6.748 -3.306 15.646 1.00 91.62 165 ARG A C 1
ATOM 1287 O O . ARG A 1 165 ? -6.271 -2.891 16.700 1.00 91.62 165 ARG A O 1
ATOM 1294 N N . ASN A 1 166 ? -5.986 -3.635 14.605 1.00 92.50 166 ASN A N 1
ATOM 1295 C CA . ASN A 1 166 ? -4.535 -3.574 14.628 1.00 92.50 166 ASN A CA 1
ATOM 1296 C C . ASN A 1 166 ? -4.021 -2.992 13.314 1.00 92.50 166 ASN A C 1
ATOM 1298 O O . ASN A 1 166 ? -4.096 -3.645 12.282 1.00 92.50 166 ASN A O 1
ATOM 1302 N N . ALA A 1 167 ? -3.450 -1.788 13.371 1.00 92.38 167 ALA A N 1
ATOM 1303 C CA . ALA A 1 167 ? -2.926 -1.090 12.194 1.00 92.38 167 ALA A CA 1
ATOM 1304 C C . ALA A 1 167 ? -1.714 -1.782 11.537 1.00 92.38 167 ALA A C 1
ATOM 1306 O O . ALA A 1 167 ? -1.442 -1.533 10.369 1.00 92.38 167 ALA A O 1
ATOM 1307 N N . TRP A 1 168 ? -0.991 -2.671 12.236 1.00 94.25 168 TRP A N 1
ATOM 1308 C CA . TRP A 1 168 ? 0.128 -3.397 11.618 1.00 94.25 168 TRP A CA 1
ATOM 1309 C C . TRP A 1 168 ? -0.320 -4.443 10.610 1.00 94.25 168 TRP A C 1
ATOM 1311 O O . TRP A 1 168 ? 0.420 -4.704 9.673 1.00 94.25 168 TRP A O 1
ATOM 1321 N N . ILE A 1 169 ? -1.492 -5.055 10.790 1.00 95.25 169 ILE A N 1
ATOM 1322 C CA . ILE A 1 169 ? -1.981 -6.060 9.841 1.00 95.25 169 ILE A CA 1
ATOM 1323 C C . ILE A 1 169 ? -2.183 -5.444 8.443 1.00 95.25 169 ILE A C 1
ATOM 1325 O O . ILE A 1 169 ? -1.494 -5.888 7.524 1.00 95.25 169 ILE A O 1
ATOM 1329 N N . PRO A 1 170 ? -3.027 -4.405 8.259 1.00 95.56 170 PRO A N 1
ATOM 1330 C CA . PRO A 1 170 ? -3.158 -3.736 6.973 1.00 95.56 170 PRO A CA 1
ATOM 1331 C C . PRO A 1 170 ? -1.827 -3.099 6.542 1.00 95.56 170 PRO A C 1
ATOM 1333 O O . PRO A 1 170 ? -1.408 -3.321 5.414 1.00 95.56 170 PRO A O 1
ATOM 1336 N N . ALA A 1 171 ? -1.064 -2.444 7.426 1.00 95.06 171 ALA A N 1
ATOM 1337 C CA . ALA A 1 171 ? 0.233 -1.878 7.032 1.00 95.06 171 ALA A CA 1
ATOM 1338 C C . ALA A 1 171 ? 1.197 -2.909 6.430 1.00 95.06 171 ALA A C 1
ATOM 1340 O O . ALA A 1 171 ? 1.838 -2.636 5.422 1.00 95.06 171 ALA A O 1
ATOM 1341 N N . LEU A 1 172 ? 1.292 -4.106 7.011 1.00 96.31 172 LEU A N 1
ATOM 1342 C CA . LEU A 1 172 ? 2.164 -5.160 6.496 1.00 96.31 172 LEU A CA 1
ATOM 1343 C C . LEU A 1 172 ? 1.599 -5.817 5.233 1.00 96.31 172 LEU A C 1
ATOM 1345 O O . LEU A 1 172 ? 2.385 -6.177 4.362 1.00 96.31 172 LEU A O 1
ATOM 1349 N N . MET A 1 173 ? 0.273 -5.943 5.101 1.00 96.69 173 MET A N 1
ATOM 1350 C CA . MET A 1 173 ? -0.360 -6.386 3.849 1.00 96.69 173 MET A CA 1
ATOM 1351 C C . MET A 1 173 ? -0.020 -5.430 2.704 1.00 96.69 173 MET A C 1
ATOM 1353 O O . MET A 1 173 ? 0.420 -5.864 1.641 1.00 96.69 173 MET A O 1
ATOM 1357 N N . HIS A 1 174 ? -0.183 -4.127 2.943 1.00 96.12 174 HIS A N 1
ATOM 1358 C CA . HIS A 1 174 ? 0.115 -3.086 1.967 1.00 96.12 174 HIS A CA 1
ATOM 1359 C C . HIS A 1 174 ? 1.609 -3.040 1.645 1.00 96.12 174 HIS A C 1
ATOM 1361 O O . HIS A 1 174 ? 1.996 -3.028 0.479 1.00 96.12 174 HIS A O 1
ATOM 1367 N N . LEU A 1 175 ? 2.460 -3.085 2.671 1.00 96.25 175 LEU A N 1
ATOM 1368 C CA . LEU A 1 175 ? 3.905 -3.089 2.492 1.00 96.25 175 LEU A CA 1
ATOM 1369 C C . LEU A 1 175 ? 4.354 -4.298 1.673 1.00 96.25 175 LEU A C 1
ATOM 1371 O O . LEU A 1 175 ? 5.158 -4.136 0.766 1.00 96.25 175 LEU A O 1
ATOM 1375 N N . LEU A 1 176 ? 3.827 -5.493 1.955 1.00 96.06 176 LEU A N 1
ATOM 1376 C CA . LEU A 1 176 ? 4.157 -6.694 1.191 1.00 96.06 176 LEU A CA 1
ATOM 1377 C C . LEU A 1 176 ? 3.735 -6.546 -0.276 1.00 96.06 176 LEU A C 1
ATOM 1379 O O . LEU A 1 176 ? 4.494 -6.909 -1.174 1.00 96.06 176 LEU A O 1
ATOM 1383 N N . ASN A 1 177 ? 2.558 -5.969 -0.518 1.00 94.19 177 ASN A N 1
ATOM 1384 C CA . ASN A 1 177 ? 2.056 -5.698 -1.858 1.00 94.19 177 ASN A CA 1
ATOM 1385 C C . ASN A 1 177 ? 2.967 -4.730 -2.633 1.00 94.19 177 ASN A C 1
ATOM 1387 O O . ASN A 1 177 ? 3.427 -5.056 -3.728 1.00 94.19 177 ASN A O 1
ATOM 1391 N N . ASN A 1 178 ? 3.282 -3.577 -2.037 1.00 93.50 178 ASN A N 1
ATOM 1392 C CA . ASN A 1 178 ? 4.140 -2.567 -2.656 1.00 93.50 178 ASN A CA 1
ATOM 1393 C C . ASN A 1 178 ? 5.562 -3.089 -2.842 1.00 93.50 178 ASN A C 1
ATOM 1395 O O . ASN A 1 178 ? 6.104 -2.960 -3.932 1.00 93.50 178 ASN A O 1
ATOM 1399 N N . ALA A 1 179 ? 6.133 -3.757 -1.839 1.00 94.19 179 ALA A N 1
ATOM 1400 C CA . ALA A 1 179 ? 7.459 -4.351 -1.932 1.00 94.19 179 ALA A CA 1
ATOM 1401 C C . ALA A 1 179 ? 7.541 -5.392 -3.055 1.00 94.19 179 ALA A C 1
ATOM 1403 O O . ALA A 1 179 ? 8.531 -5.425 -3.783 1.00 94.19 179 ALA A O 1
ATOM 1404 N N . THR A 1 180 ? 6.501 -6.212 -3.232 1.00 93.12 180 THR A N 1
ATOM 1405 C CA . THR A 1 180 ? 6.451 -7.197 -4.323 1.00 93.12 180 THR A CA 1
ATOM 1406 C C . THR A 1 180 ? 6.452 -6.506 -5.685 1.00 93.12 180 THR A C 1
ATOM 1408 O O . THR A 1 180 ? 7.224 -6.893 -6.559 1.00 93.12 180 THR A O 1
ATOM 1411 N N . LEU A 1 181 ? 5.649 -5.452 -5.857 1.00 89.62 181 LEU A N 1
ATOM 1412 C CA . LEU A 1 181 ? 5.579 -4.707 -7.116 1.00 89.62 181 LEU A CA 1
ATOM 1413 C C . LEU A 1 181 ? 6.869 -3.925 -7.405 1.00 89.62 181 LEU A C 1
ATOM 1415 O O . LEU A 1 181 ? 7.372 -3.966 -8.526 1.00 89.62 181 LEU A O 1
ATOM 1419 N N . THR A 1 182 ? 7.440 -3.249 -6.405 1.00 90.19 182 THR A N 1
ATOM 1420 C CA . THR A 1 182 ? 8.617 -2.391 -6.599 1.00 90.19 182 THR A CA 1
ATOM 1421 C C . THR A 1 182 ? 9.919 -3.183 -6.663 1.00 90.19 182 THR A C 1
ATOM 1423 O O . THR A 1 182 ? 10.762 -2.921 -7.518 1.00 90.19 182 THR A O 1
ATOM 1426 N N . PHE A 1 183 ? 10.118 -4.156 -5.768 1.00 91.56 183 PHE A N 1
ATOM 1427 C CA . PHE A 1 183 ? 11.361 -4.931 -5.716 1.00 91.56 183 PHE A CA 1
ATOM 1428 C C . PHE A 1 183 ? 11.317 -6.193 -6.571 1.00 91.56 183 PHE A C 1
ATOM 1430 O O . PHE A 1 183 ? 12.377 -6.635 -7.002 1.00 91.56 183 PHE A O 1
ATOM 1437 N N . GLY A 1 184 ? 10.143 -6.753 -6.876 1.00 90.25 184 GLY A N 1
ATOM 1438 C CA . GLY A 1 184 ? 10.040 -7.945 -7.724 1.00 90.25 184 GLY A CA 1
ATOM 1439 C C . GLY A 1 184 ? 10.665 -7.728 -9.105 1.00 90.25 184 GLY A C 1
ATOM 1440 O O . GLY A 1 184 ? 11.509 -8.516 -9.533 1.00 90.25 184 GLY A O 1
ATOM 1441 N N . ALA A 1 185 ? 10.338 -6.606 -9.755 1.00 86.50 185 ALA A N 1
ATOM 1442 C CA . ALA A 1 185 ? 10.937 -6.228 -11.035 1.00 86.50 185 ALA A CA 1
ATOM 1443 C C . ALA A 1 185 ? 12.451 -5.969 -10.919 1.00 86.50 185 ALA A C 1
ATOM 1445 O O . ALA A 1 185 ? 13.227 -6.438 -11.750 1.00 86.50 185 ALA A O 1
ATOM 1446 N N . LEU A 1 186 ? 12.892 -5.276 -9.862 1.00 89.19 186 LEU A N 1
ATOM 1447 C CA . LEU A 1 186 ? 14.313 -4.999 -9.624 1.00 89.19 186 LEU A CA 1
ATOM 1448 C C . LEU A 1 186 ? 15.138 -6.267 -9.410 1.00 89.19 186 LEU A C 1
ATOM 1450 O O . LEU A 1 186 ? 16.239 -6.377 -9.948 1.00 89.19 186 LEU A O 1
ATOM 1454 N N . ILE A 1 187 ? 14.610 -7.219 -8.640 1.00 91.56 187 ILE A N 1
ATOM 1455 C CA . ILE A 1 187 ? 15.250 -8.511 -8.395 1.00 91.56 187 ILE A CA 1
ATOM 1456 C C . ILE A 1 187 ? 15.366 -9.275 -9.711 1.00 91.56 187 ILE A C 1
ATOM 1458 O O . ILE A 1 187 ? 16.451 -9.758 -10.026 1.00 91.56 187 ILE A O 1
ATOM 1462 N N . LEU A 1 188 ? 14.294 -9.333 -10.509 1.00 90.31 188 LEU A N 1
ATOM 1463 C CA . LEU A 1 188 ? 14.316 -9.995 -11.813 1.00 90.31 188 LEU A CA 1
ATOM 1464 C C . LEU A 1 188 ? 15.381 -9.387 -12.739 1.00 90.31 188 LEU A C 1
ATOM 1466 O O . LEU A 1 188 ? 16.206 -10.116 -13.285 1.00 90.31 188 LEU A O 1
ATOM 1470 N N . ILE A 1 189 ? 15.415 -8.058 -12.868 1.00 88.06 189 ILE A N 1
ATOM 1471 C CA . ILE A 1 189 ? 16.422 -7.352 -13.678 1.00 88.06 189 ILE A CA 1
ATOM 1472 C C . ILE A 1 189 ? 17.834 -7.616 -13.142 1.00 88.06 189 ILE A C 1
ATOM 1474 O O . ILE A 1 189 ? 18.751 -7.871 -13.922 1.00 88.06 189 ILE A O 1
ATOM 1478 N N . GLY A 1 190 ? 18.023 -7.587 -11.820 1.00 88.81 190 GLY A N 1
ATOM 1479 C CA . GLY A 1 190 ? 19.302 -7.894 -11.181 1.00 88.81 190 GLY A CA 1
ATOM 1480 C C . GLY A 1 190 ? 19.784 -9.310 -11.499 1.00 88.81 190 GLY A C 1
ATOM 1481 O O . GLY A 1 190 ? 20.938 -9.495 -11.880 1.00 88.81 190 GLY A O 1
ATOM 1482 N N . VAL A 1 191 ? 18.889 -10.297 -11.428 1.00 90.06 191 VAL A N 1
ATOM 1483 C CA . VAL A 1 191 ? 19.177 -11.691 -11.791 1.00 90.06 191 VAL A CA 1
ATOM 1484 C C . VAL A 1 191 ? 19.562 -11.803 -13.268 1.00 90.06 191 VAL A C 1
ATOM 1486 O O . VAL A 1 191 ? 20.588 -12.405 -13.582 1.00 90.06 191 VAL A O 1
ATOM 1489 N N . LEU A 1 192 ? 18.808 -11.174 -14.175 1.00 88.50 192 LEU A N 1
ATOM 1490 C CA . LEU A 1 192 ? 19.113 -11.181 -15.612 1.00 88.50 192 LEU A CA 1
ATOM 1491 C C . LEU A 1 192 ? 20.473 -10.543 -15.925 1.00 88.50 192 LEU A C 1
ATOM 1493 O O . LEU A 1 192 ? 21.228 -11.083 -16.732 1.00 88.50 192 LEU A O 1
ATOM 1497 N N . ARG A 1 193 ? 20.826 -9.441 -15.252 1.00 86.06 193 ARG A N 1
ATOM 1498 C CA . ARG A 1 193 ? 22.144 -8.795 -15.379 1.00 86.06 193 ARG A CA 1
ATOM 1499 C C . ARG A 1 193 ? 23.276 -9.701 -14.920 1.00 86.06 193 ARG A C 1
ATOM 1501 O O . ARG A 1 193 ? 24.306 -9.755 -15.585 1.00 86.06 193 ARG A O 1
ATOM 1508 N N . LEU A 1 194 ? 23.088 -10.417 -13.811 1.00 86.31 194 LEU A N 1
ATOM 1509 C CA . LEU A 1 194 ? 24.077 -11.375 -13.317 1.00 86.31 194 LEU A CA 1
ATOM 1510 C C . LEU A 1 194 ? 24.278 -12.516 -14.319 1.00 86.31 194 LEU A C 1
ATOM 1512 O O . LEU A 1 194 ? 25.417 -12.812 -14.666 1.00 86.31 194 LEU A O 1
ATOM 1516 N N . PHE A 1 195 ? 23.200 -13.105 -14.846 1.00 86.19 195 PHE A N 1
ATOM 1517 C CA . PHE A 1 195 ? 23.301 -14.147 -15.874 1.00 86.19 195 PHE A CA 1
ATOM 1518 C C . PHE A 1 195 ? 23.941 -13.640 -17.174 1.00 86.19 195 PHE A C 1
ATOM 1520 O O . PHE A 1 195 ? 24.794 -14.328 -17.732 1.00 86.19 195 PHE A O 1
ATOM 1527 N N . GLY A 1 196 ? 23.581 -12.438 -17.636 1.00 80.69 196 GLY A N 1
ATOM 1528 C CA . GLY A 1 196 ? 24.171 -11.815 -18.823 1.00 80.69 196 GLY A CA 1
ATOM 1529 C C . GLY A 1 196 ? 25.668 -11.546 -18.664 1.00 80.69 196 GLY A C 1
ATOM 1530 O O . GLY A 1 196 ? 26.447 -11.944 -19.524 1.00 80.69 196 GLY A O 1
ATOM 1531 N N . ALA A 1 197 ? 26.079 -10.960 -17.535 1.00 75.12 197 ALA A N 1
ATOM 1532 C CA . ALA A 1 197 ? 27.486 -10.706 -17.220 1.00 75.12 197 ALA A CA 1
ATOM 1533 C C . ALA A 1 197 ? 28.302 -12.003 -17.103 1.00 75.12 197 ALA A C 1
ATOM 1535 O O . ALA A 1 197 ? 29.442 -12.073 -17.565 1.00 75.12 197 ALA A O 1
ATOM 1536 N N . VAL A 1 198 ? 27.708 -13.048 -16.517 1.00 74.19 198 VAL A N 1
ATOM 1537 C CA . VAL A 1 198 ? 28.307 -14.386 -16.474 1.00 74.19 198 VAL A CA 1
ATOM 1538 C C . VAL A 1 198 ? 28.484 -14.918 -17.898 1.00 74.19 198 VAL A C 1
ATOM 1540 O O . VAL A 1 198 ? 29.585 -15.329 -18.250 1.00 74.19 198 VAL A O 1
ATOM 1543 N N . TYR A 1 199 ? 27.453 -14.860 -18.744 1.00 72.44 199 TYR A N 1
ATOM 1544 C CA . TYR A 1 199 ? 27.516 -15.355 -20.123 1.00 72.44 199 TYR A CA 1
ATOM 1545 C C . TYR A 1 199 ? 28.558 -14.616 -20.979 1.00 72.44 199 TYR A C 1
ATOM 1547 O O . TYR A 1 199 ? 29.338 -15.262 -21.679 1.00 72.44 199 TYR A O 1
ATOM 1555 N N . THR A 1 200 ? 28.636 -13.284 -20.892 1.00 71.75 200 THR A N 1
ATOM 1556 C CA . THR A 1 200 ? 29.659 -12.503 -21.608 1.00 71.75 200 THR A CA 1
ATOM 1557 C C . THR A 1 200 ? 31.065 -12.803 -21.097 1.00 71.75 200 THR A C 1
ATOM 1559 O O . THR A 1 200 ? 31.968 -12.981 -21.907 1.00 71.75 200 THR A O 1
ATOM 1562 N N . GLY A 1 201 ? 31.250 -12.954 -19.780 1.00 70.75 201 GLY A N 1
ATOM 1563 C CA . GLY A 1 201 ? 32.539 -13.348 -19.202 1.00 70.75 201 GLY A CA 1
ATOM 1564 C C . GLY A 1 201 ? 32.978 -14.758 -19.619 1.00 70.75 201 GLY A C 1
ATOM 1565 O O . GLY A 1 201 ? 34.159 -14.987 -19.890 1.00 70.75 201 GLY A O 1
ATOM 1566 N N . TRP A 1 202 ? 32.035 -15.701 -19.743 1.00 65.94 202 TRP A N 1
ATOM 1567 C CA . TRP A 1 202 ? 32.299 -17.036 -20.293 1.00 65.94 202 TRP A CA 1
ATOM 1568 C C . TRP A 1 202 ? 32.687 -16.983 -21.775 1.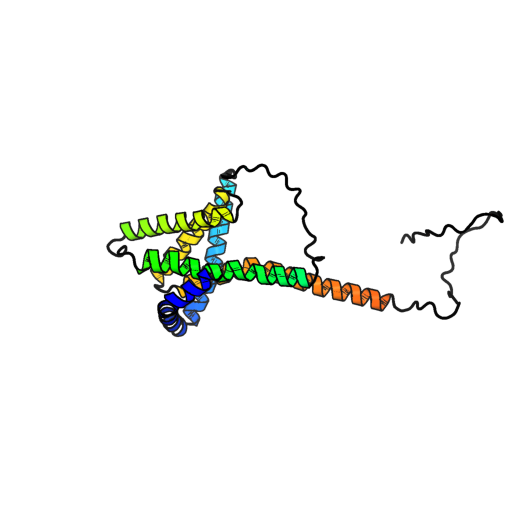00 65.94 202 TRP A C 1
ATOM 1570 O O . TRP A 1 202 ? 33.643 -17.648 -22.170 1.00 65.94 202 TRP A O 1
ATOM 1580 N N . LEU A 1 203 ? 31.996 -16.183 -22.594 1.00 67.12 203 LEU A N 1
ATOM 1581 C CA . LEU A 1 203 ? 32.336 -16.009 -24.011 1.00 67.12 203 LEU A CA 1
ATOM 1582 C C . LEU A 1 203 ? 33.698 -15.340 -24.208 1.00 67.12 203 LEU A C 1
ATOM 1584 O O . LEU A 1 203 ? 34.477 -15.790 -25.045 1.00 67.12 203 LEU A O 1
ATOM 1588 N N . GLU A 1 204 ? 34.023 -14.311 -23.426 1.00 65.94 204 GLU A N 1
ATOM 1589 C CA . GLU A 1 204 ? 35.357 -13.703 -23.439 1.00 65.94 204 GLU A CA 1
ATOM 1590 C C . GLU A 1 204 ? 36.426 -14.715 -23.019 1.00 65.94 204 GLU A C 1
ATOM 1592 O O . GLU A 1 204 ? 37.462 -14.813 -23.672 1.00 65.94 204 GLU A O 1
ATOM 1597 N N . SER A 1 205 ? 36.151 -15.550 -22.013 1.00 67.94 205 SER A N 1
ATOM 1598 C CA . SER A 1 205 ? 37.057 -16.634 -21.606 1.00 67.94 205 SER A CA 1
ATOM 1599 C C . SER A 1 205 ? 37.252 -17.691 -22.704 1.00 67.94 205 SER A C 1
ATOM 1601 O O . SER A 1 205 ? 38.351 -18.224 -22.848 1.00 67.94 205 SER A O 1
ATOM 1603 N N . LEU A 1 206 ? 36.226 -17.962 -23.519 1.00 61.53 206 LEU A N 1
ATOM 1604 C CA . LEU A 1 206 ? 36.309 -18.852 -24.687 1.00 61.53 206 LEU A CA 1
ATOM 1605 C C . LEU A 1 206 ? 37.003 -18.194 -25.895 1.00 61.53 206 LEU A C 1
ATOM 1607 O O . LEU A 1 206 ? 37.574 -18.898 -26.728 1.00 61.53 206 LEU A O 1
ATOM 1611 N N . HIS A 1 207 ? 36.993 -16.862 -25.994 1.00 56.41 207 HIS A N 1
ATOM 1612 C CA . HIS A 1 207 ? 37.653 -16.101 -27.063 1.00 56.41 207 HIS A CA 1
ATOM 1613 C C . HIS A 1 207 ? 39.063 -15.591 -26.701 1.00 56.41 207 HIS A C 1
ATOM 1615 O O . HIS A 1 207 ? 39.781 -15.101 -27.575 1.00 56.41 207 HIS A O 1
ATOM 1621 N N . LEU A 1 208 ? 39.521 -15.777 -25.459 1.00 48.56 208 LEU A N 1
ATOM 1622 C CA . LEU A 1 208 ? 40.852 -15.382 -24.975 1.00 48.56 208 LEU A CA 1
ATOM 1623 C C . LEU A 1 208 ? 41.995 -16.366 -25.314 1.00 48.56 208 LEU A C 1
ATOM 1625 O O . LEU A 1 208 ? 43.027 -16.380 -24.643 1.00 48.56 208 LEU A O 1
ATOM 1629 N N . THR A 1 209 ? 41.901 -17.121 -26.413 1.00 46.12 209 THR A N 1
ATOM 1630 C CA . THR A 1 209 ? 43.038 -17.893 -26.967 1.00 46.12 209 THR A CA 1
ATOM 1631 C C . THR A 1 209 ? 43.432 -17.481 -28.385 1.00 46.12 209 THR A C 1
ATOM 1633 O O . THR A 1 209 ? 43.819 -18.316 -29.196 1.00 46.12 209 THR A O 1
ATOM 1636 N N . CYS A 1 210 ? 43.395 -16.186 -28.698 1.00 41.19 210 CYS A N 1
ATOM 1637 C CA . CYS A 1 210 ? 44.160 -15.629 -29.819 1.00 41.19 210 CYS A CA 1
ATOM 1638 C C . CYS A 1 210 ? 44.853 -14.337 -29.382 1.00 41.19 210 CYS A C 1
ATOM 1640 O O . CYS A 1 210 ? 44.451 -13.232 -29.735 1.00 41.19 210 CYS A O 1
ATOM 1642 N N . THR A 1 211 ? 45.919 -14.471 -28.591 1.00 41.06 211 THR A N 1
ATOM 1643 C CA . THR A 1 211 ? 46.856 -13.364 -28.389 1.00 41.06 211 THR A CA 1
ATOM 1644 C C . THR A 1 211 ? 47.722 -13.215 -29.647 1.00 41.06 211 THR A C 1
ATOM 1646 O O . THR A 1 211 ? 48.368 -14.178 -30.067 1.00 41.06 211 THR A O 1
ATOM 1649 N N . PRO A 1 212 ? 47.801 -12.026 -30.271 1.00 43.09 212 PRO A N 1
ATOM 1650 C CA . PRO A 1 212 ? 48.738 -11.777 -31.354 1.00 43.09 212 PRO A CA 1
ATOM 1651 C C . PRO A 1 212 ? 50.121 -11.530 -30.741 1.00 43.09 212 PRO A C 1
ATOM 1653 O O . PRO A 1 212 ? 50.614 -10.405 -30.688 1.00 43.09 212 PRO A O 1
ATOM 1656 N N . LYS A 1 213 ? 50.771 -12.584 -30.245 1.00 44.72 213 LYS A N 1
ATOM 1657 C CA . LYS A 1 213 ? 52.210 -12.557 -29.964 1.00 44.72 213 LYS A CA 1
ATOM 1658 C C . LYS A 1 213 ? 52.882 -13.699 -30.717 1.00 44.72 213 LYS A C 1
ATOM 1660 O O . LYS A 1 213 ? 52.778 -14.857 -30.343 1.00 44.72 213 LYS A O 1
ATOM 1665 N N . ARG A 1 214 ? 53.614 -13.286 -31.761 1.00 42.28 214 ARG A N 1
ATOM 1666 C CA . ARG A 1 214 ? 54.413 -14.060 -32.732 1.00 42.28 214 ARG A CA 1
ATOM 1667 C C . ARG A 1 214 ? 53.639 -14.707 -33.885 1.00 42.28 214 ARG A C 1
ATOM 1669 O O . ARG A 1 214 ? 53.474 -15.916 -33.959 1.00 42.28 214 ARG A O 1
ATOM 1676 N N . GLY A 1 215 ? 53.284 -13.867 -34.860 1.00 40.75 215 GLY A N 1
ATOM 1677 C CA . GLY A 1 215 ? 53.678 -14.072 -36.264 1.00 40.75 215 GLY A CA 1
ATOM 1678 C C . GLY A 1 215 ? 53.265 -15.355 -36.992 1.00 40.75 215 GLY A C 1
ATOM 1679 O O . GLY A 1 215 ? 53.836 -15.626 -38.040 1.00 40.75 215 GLY A O 1
ATOM 1680 N N . SER A 1 216 ? 52.308 -16.136 -36.489 1.00 37.25 216 SER A N 1
ATOM 1681 C CA . SER A 1 216 ? 51.930 -17.406 -37.121 1.00 37.25 216 SER A CA 1
ATOM 1682 C C . SER A 1 216 ? 50.430 -17.653 -36.958 1.00 37.25 216 SER A C 1
ATOM 1684 O O . SER A 1 216 ? 49.993 -18.288 -36.004 1.00 37.25 216 SER A O 1
ATOM 1686 N N . CYS A 1 217 ? 49.616 -17.152 -37.891 1.00 36.16 217 CYS A N 1
ATOM 1687 C CA . CYS A 1 217 ? 48.262 -17.679 -38.075 1.00 36.16 217 CYS A CA 1
ATOM 1688 C C . CYS A 1 217 ? 48.390 -19.070 -38.705 1.00 36.16 217 CYS A C 1
ATOM 1690 O O . CYS A 1 217 ? 48.567 -19.197 -39.916 1.00 36.16 217 CYS A O 1
ATOM 1692 N N . TRP A 1 218 ? 48.341 -20.118 -37.884 1.00 37.12 218 TRP A N 1
ATOM 1693 C CA . TRP A 1 218 ? 48.194 -21.481 -38.380 1.00 37.12 218 TRP A CA 1
ATOM 1694 C C . TRP A 1 218 ? 46.747 -21.707 -38.832 1.00 37.12 218 TRP A C 1
ATOM 1696 O O . TRP A 1 218 ? 45.844 -21.899 -38.030 1.00 37.12 218 TRP A O 1
ATOM 1706 N N . GLY A 1 219 ? 46.562 -21.667 -40.152 1.00 39.47 219 GLY A N 1
ATOM 1707 C CA . GLY A 1 219 ? 45.729 -22.614 -40.889 1.0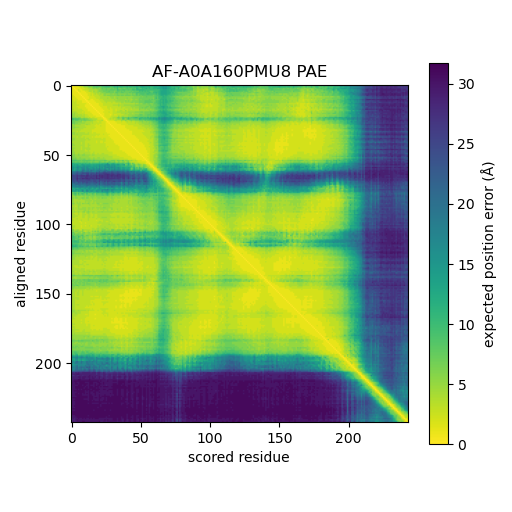0 39.47 219 GLY A CA 1
ATOM 1708 C C . GLY A 1 219 ? 44.252 -22.732 -40.517 1.00 39.47 219 GLY A C 1
ATOM 1709 O O . GLY A 1 219 ? 43.823 -23.803 -40.104 1.00 39.47 219 GLY A O 1
ATOM 1710 N N . ILE A 1 220 ? 43.442 -21.731 -40.872 1.00 33.94 220 ILE A N 1
ATOM 1711 C CA . ILE A 1 220 ? 42.149 -22.044 -41.495 1.00 33.94 220 ILE A CA 1
ATOM 1712 C C . ILE A 1 220 ? 42.378 -21.952 -42.998 1.00 33.94 220 ILE A C 1
ATOM 1714 O O . ILE A 1 220 ? 42.618 -20.889 -43.568 1.00 33.94 220 ILE A O 1
ATOM 1718 N N . ARG A 1 221 ? 42.417 -23.126 -43.619 1.00 34.06 221 ARG A N 1
ATOM 1719 C CA . ARG A 1 221 ? 42.613 -23.317 -45.050 1.00 34.06 221 ARG A CA 1
ATOM 1720 C C . ARG A 1 221 ? 41.349 -22.805 -45.754 1.00 34.06 221 ARG A C 1
ATOM 1722 O O . ARG A 1 221 ? 40.370 -23.535 -45.847 1.00 34.06 221 ARG A O 1
ATOM 1729 N N . CYS A 1 222 ? 41.356 -21.558 -46.230 1.00 35.97 222 CYS A N 1
ATOM 1730 C CA . CYS A 1 222 ? 40.356 -21.085 -47.187 1.00 35.97 222 CYS A CA 1
ATOM 1731 C C . CYS A 1 222 ? 40.545 -21.871 -48.491 1.00 35.97 222 CYS A C 1
ATOM 1733 O O . CYS A 1 222 ? 41.423 -21.565 -49.297 1.00 35.97 222 CYS A O 1
ATOM 1735 N N . ALA A 1 223 ? 39.768 -22.937 -48.663 1.00 37.16 223 ALA A N 1
ATOM 1736 C CA . ALA A 1 223 ? 39.651 -23.649 -49.922 1.00 37.16 223 ALA A CA 1
ATOM 1737 C C . ALA A 1 223 ? 38.619 -22.921 -50.793 1.00 37.16 223 ALA A C 1
ATOM 1739 O O . ALA A 1 223 ? 37.455 -22.844 -50.414 1.00 37.16 223 ALA A O 1
ATOM 1740 N N . GLY A 1 224 ? 39.033 -22.392 -51.948 1.00 34.06 224 GLY A N 1
ATOM 1741 C CA . GLY A 1 224 ? 38.078 -21.914 -52.952 1.00 34.06 224 GLY A CA 1
ATOM 1742 C C . GLY A 1 224 ? 38.599 -20.862 -53.929 1.00 34.06 224 GLY A C 1
ATOM 1743 O O . GLY A 1 224 ? 38.385 -19.680 -53.722 1.00 34.06 224 GLY A O 1
ATOM 1744 N N . HIS A 1 225 ? 39.209 -21.347 -55.013 1.00 35.69 225 HIS A N 1
ATOM 1745 C CA . HIS A 1 225 ? 39.292 -20.762 -56.362 1.00 35.69 225 HIS A CA 1
ATOM 1746 C C . HIS A 1 225 ? 40.038 -19.433 -56.653 1.00 35.69 225 HIS A C 1
ATOM 1748 O O . HIS A 1 225 ? 39.574 -18.331 -56.393 1.00 35.69 225 HIS A O 1
ATOM 1754 N N . GLN A 1 226 ? 41.186 -19.614 -57.339 1.00 40.06 226 GLN A N 1
ATOM 1755 C CA . GLN A 1 226 ? 41.729 -18.867 -58.502 1.00 40.06 226 GLN A CA 1
ATOM 1756 C C . GLN A 1 226 ? 40.740 -17.897 -59.188 1.00 40.06 226 GLN A C 1
ATOM 1758 O O . GLN A 1 226 ? 39.586 -18.260 -59.354 1.00 40.06 226 GLN A O 1
ATOM 1763 N N . LYS A 1 227 ? 41.088 -16.741 -59.769 1.00 40.94 227 LYS A N 1
ATOM 1764 C CA . LYS A 1 227 ? 42.301 -16.238 -60.447 1.00 40.94 227 LYS A CA 1
ATOM 1765 C C . LYS A 1 227 ? 41.946 -14.786 -60.836 1.00 40.94 227 LYS A C 1
ATOM 1767 O O . LYS A 1 227 ? 40.955 -14.634 -61.531 1.00 40.94 227 LYS A O 1
ATOM 1772 N N . GLU A 1 228 ? 42.741 -13.770 -60.504 1.00 38.59 228 GLU A N 1
ATOM 1773 C CA . GLU A 1 228 ? 43.021 -12.655 -61.431 1.00 38.59 228 GLU A CA 1
ATOM 1774 C C . GLU A 1 228 ? 44.139 -11.753 -60.902 1.00 38.59 228 GLU A C 1
ATOM 1776 O O . GLU A 1 228 ? 44.223 -11.436 -59.717 1.00 38.59 228 GLU A O 1
ATOM 1781 N N . LYS A 1 229 ? 45.059 -11.411 -61.804 1.00 44.41 229 LYS A N 1
ATOM 1782 C CA . LYS A 1 229 ? 46.241 -10.585 -61.565 1.00 44.41 229 LYS A CA 1
ATOM 1783 C C . LYS A 1 229 ? 45.840 -9.112 -61.637 1.00 44.41 229 LYS A C 1
ATOM 1785 O O . LYS A 1 229 ? 45.389 -8.683 -62.691 1.00 44.41 229 LYS A O 1
ATOM 1790 N N . ASN A 1 230 ? 46.113 -8.325 -60.596 1.00 41.50 230 ASN A N 1
ATOM 1791 C CA . ASN A 1 230 ? 46.263 -6.875 -60.741 1.00 41.50 230 ASN A CA 1
ATOM 1792 C C . ASN A 1 230 ? 47.155 -6.303 -59.613 1.00 41.50 230 ASN A C 1
ATOM 1794 O O . ASN A 1 230 ? 46.799 -6.465 -58.446 1.00 41.50 230 ASN A O 1
ATOM 1798 N N . PRO A 1 231 ? 48.325 -5.690 -59.896 1.00 43.56 231 PRO A N 1
ATOM 1799 C CA . PRO A 1 231 ? 49.298 -5.330 -58.860 1.00 43.56 231 PRO A CA 1
ATOM 1800 C C . PRO A 1 231 ? 49.150 -3.914 -58.270 1.00 43.56 231 PRO A C 1
ATOM 1802 O O . PRO A 1 231 ? 50.067 -3.457 -57.595 1.00 43.56 231 PRO A O 1
ATOM 1805 N N . HIS A 1 232 ? 48.022 -3.218 -58.451 1.00 45.56 232 HIS A N 1
ATOM 1806 C CA . HIS A 1 232 ? 47.815 -1.892 -57.849 1.00 45.56 232 HIS A CA 1
ATOM 1807 C C . HIS A 1 232 ? 46.380 -1.683 -57.344 1.00 45.56 232 HIS A C 1
ATOM 1809 O O . HIS A 1 232 ? 45.536 -1.127 -58.039 1.00 45.56 232 HIS A O 1
ATOM 1815 N N . SER A 1 233 ? 46.114 -2.076 -56.097 1.00 39.50 233 SER A N 1
ATOM 1816 C CA . SER A 1 233 ? 44.973 -1.559 -55.327 1.00 39.50 233 SER A CA 1
ATOM 1817 C C . SER A 1 233 ? 45.264 -1.623 -53.819 1.00 39.50 233 SER A C 1
ATOM 1819 O O . SER A 1 233 ? 45.688 -2.679 -53.342 1.00 39.50 233 SER A O 1
ATOM 1821 N N . PRO A 1 234 ? 45.056 -0.537 -53.051 1.00 37.31 234 PRO A N 1
ATOM 1822 C CA . PRO A 1 234 ? 45.271 -0.531 -51.607 1.00 37.31 234 PRO A CA 1
ATOM 1823 C C . PRO A 1 234 ? 44.241 -1.405 -50.870 1.00 37.31 234 PRO A C 1
ATOM 1825 O O . PRO A 1 234 ? 43.059 -1.427 -51.205 1.00 37.31 234 PRO A O 1
ATOM 1828 N N . CYS A 1 235 ? 44.721 -2.125 -49.851 1.00 33.44 235 CYS A N 1
ATOM 1829 C CA . CYS A 1 235 ? 43.962 -2.994 -48.947 1.00 33.44 235 CYS A CA 1
ATOM 1830 C C . CYS A 1 235 ? 42.720 -2.301 -48.353 1.00 33.44 235 CYS A C 1
ATOM 1832 O O . CYS A 1 235 ? 42.816 -1.592 -47.354 1.00 33.44 235 CYS A O 1
ATOM 1834 N N . SER A 1 236 ? 41.541 -2.599 -48.894 1.00 41.19 236 SER A N 1
ATOM 1835 C CA . SER A 1 236 ? 40.269 -2.480 -48.181 1.00 41.19 236 SER A CA 1
ATOM 1836 C C . SER A 1 236 ? 39.948 -3.847 -47.569 1.00 41.19 236 SER A C 1
ATOM 1838 O O . SER A 1 236 ? 39.586 -4.784 -48.278 1.00 41.19 236 SER A O 1
ATOM 1840 N N . ARG A 1 237 ? 40.148 -4.001 -46.253 1.00 38.75 237 ARG A N 1
ATOM 1841 C CA . ARG A 1 237 ? 39.689 -5.176 -45.492 1.00 38.75 237 ARG A CA 1
ATOM 1842 C C . ARG A 1 237 ? 38.542 -4.774 -44.577 1.00 38.75 237 ARG A C 1
ATOM 1844 O O . ARG A 1 237 ? 38.746 -4.452 -43.413 1.00 38.75 237 ARG A O 1
ATOM 1851 N N . THR A 1 238 ? 37.328 -4.869 -45.096 1.00 40.16 238 THR A N 1
ATOM 1852 C CA . THR A 1 238 ? 36.145 -5.204 -44.298 1.00 40.16 238 THR A CA 1
ATOM 1853 C C . THR A 1 238 ? 35.687 -6.576 -44.770 1.00 40.16 238 THR A C 1
ATOM 1855 O O . THR A 1 238 ? 34.921 -6.707 -45.718 1.00 40.16 238 THR A O 1
ATOM 1858 N N . THR A 1 239 ? 36.217 -7.630 -44.150 1.00 38.44 239 THR A N 1
ATOM 1859 C CA . THR A 1 239 ? 35.710 -8.987 -44.366 1.00 38.44 239 THR A CA 1
ATOM 1860 C C . THR A 1 239 ? 34.751 -9.297 -43.230 1.00 38.44 239 THR A C 1
ATOM 1862 O O . THR A 1 239 ? 35.156 -9.556 -42.100 1.00 38.44 239 THR A O 1
ATOM 1865 N N . ILE A 1 240 ? 33.462 -9.212 -43.546 1.00 38.81 240 ILE A N 1
ATOM 1866 C CA . ILE A 1 240 ? 32.371 -9.738 -42.734 1.00 38.81 240 ILE A CA 1
ATOM 1867 C C . ILE A 1 240 ? 32.468 -11.266 -42.815 1.00 38.81 240 ILE A C 1
ATOM 1869 O O . ILE A 1 240 ? 32.206 -11.844 -43.868 1.00 38.81 240 ILE A O 1
ATOM 1873 N N . CYS A 1 241 ? 32.840 -11.927 -41.719 1.00 30.59 241 CYS A N 1
ATOM 1874 C CA . CYS A 1 241 ? 32.635 -13.367 -41.583 1.00 30.59 241 CYS A CA 1
ATOM 1875 C C . CYS A 1 241 ? 31.134 -13.621 -41.377 1.00 30.59 241 CYS A C 1
ATOM 1877 O O . CYS A 1 241 ? 30.586 -13.313 -40.319 1.00 30.59 241 CYS A O 1
ATOM 1879 N N . ARG A 1 242 ? 30.456 -14.153 -42.399 1.00 34.50 242 ARG A N 1
ATOM 1880 C CA . ARG A 1 242 ? 29.153 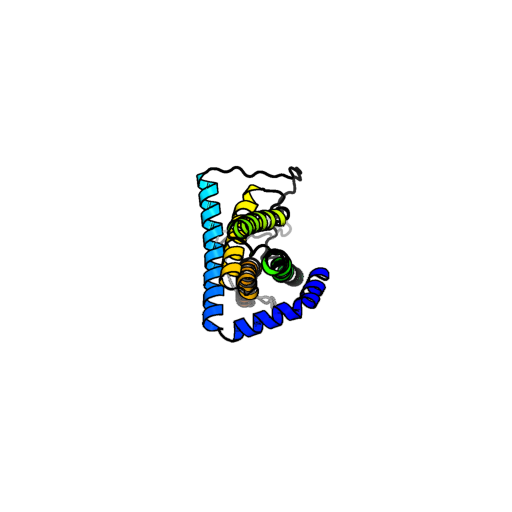-14.821 -42.247 1.00 34.50 242 ARG A CA 1
ATOM 1881 C C . ARG A 1 242 ? 29.383 -16.312 -41.967 1.00 34.50 242 ARG A C 1
ATOM 1883 O O . ARG A 1 242 ? 30.374 -16.856 -42.439 1.00 34.50 242 ARG A O 1
ATOM 1890 N N . LYS A 1 243 ? 28.463 -16.866 -41.166 1.00 39.28 243 LYS A N 1
ATOM 1891 C CA . LYS A 1 243 ? 28.419 -18.211 -40.559 1.00 39.28 243 LYS A CA 1
ATOM 1892 C C . LYS A 1 243 ? 28.931 -19.351 -41.430 1.00 39.28 243 LYS A C 1
ATOM 1894 O O . LYS A 1 243 ? 28.517 -19.405 -42.607 1.00 39.28 243 LYS A O 1
#

pLDDT: mean 80.55, std 19.63, range [30.59, 97.94]

Sequence (243 aa):
MIIGGILIYLYAPMFRRHWRALKQARLKATVLVVAGAIGLQIVIQIVRAVMDALQVPSTNLFDLTTTDSVYSPDLTMISSVGFALMAFAMLSPNITVFIEEIVFRYTLLEKLPIWRNALTIGLTVVVNSVVFGLIHLGNFDGDVSAIVPYMFAGLLMNLVYIWTRNAWIPALMHLLNNATLTFGALILIGVLRLFGAVYTGWLESLHLTCTPKRGSCWGIRCAGHQKEKNPHSPCSRTTICRK

Solvent-accessible surface area (backbone atoms only — not comparable to full-atom values): 14152 Å² total; per-residue (Å²): 109,70,69,47,52,51,50,52,60,74,48,39,68,60,51,54,56,40,48,53,58,43,65,75,41,46,68,65,46,50,52,48,24,52,54,45,28,52,47,42,52,51,52,30,51,50,45,47,53,52,38,60,75,67,62,63,67,82,43,56,78,53,82,70,87,71,89,67,79,81,77,75,73,61,79,79,72,54,50,74,67,54,49,50,52,51,57,55,58,52,48,52,68,48,53,46,38,58,49,49,43,46,51,67,40,46,52,61,58,64,66,40,87,38,86,79,46,71,67,50,42,51,52,50,42,52,52,52,7,47,53,51,9,57,73,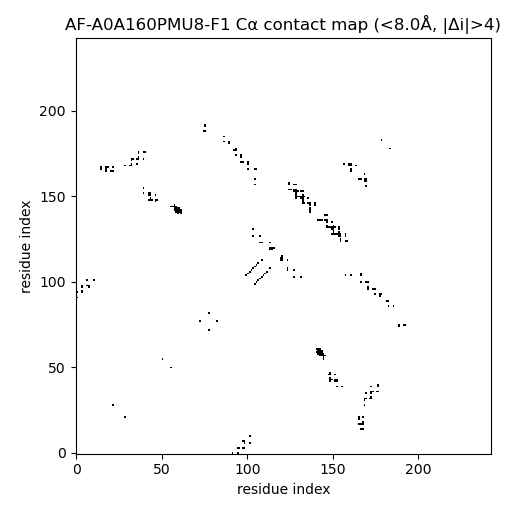46,24,80,79,48,65,29,22,56,53,74,21,49,35,40,19,53,40,34,36,54,42,46,53,52,28,70,73,63,74,28,70,60,48,44,38,49,15,49,33,53,48,46,44,47,65,53,45,47,56,52,51,52,50,52,52,51,44,51,54,50,53,50,51,52,52,51,49,49,64,72,60,70,81,70,74,96,75,76,97,67,88,82,74,81,79,85,82,79,81,88,86,84,90,76,98,81,76,84,90,81,83,83,80,80,85,74,135

Foldseek 3Di:
DVVLVVLCVVCVVVQVVLVVVCVVVVVVLVVLLVVLLVVLVVLLVVLVVVCVVVVPDFDAPDPPPPPDPPPPPPLLPDDPVRLVVLLVVLVVQLSVLSVLLCVLPCVQPVPDPQPPDPVSLVVSLQVSLVVQLVVCCVVVNRGSSSSPSSSVSSSSLSVVCVVPVHSVSSSSSSSVNSCCVRVVVSVVSVVVSVVVVVVVVVVVVVVPPDDPDDDDPPDPDPDDDDDDDDDDDDDDDPDDDDD